Protein AF-0000000082537272 (afdb_homodimer)

Secondary structure (DSSP, 8-state):
--TT--PPEEEEHHHHHHH--SSEEEEEE-SS-EEEEEEE-TT-B---B--SS-EEEEEEEESEEEEEETTEEEEEETTEEEEE-TT--EEEEE--SSSPEEEEEEEES--S-TTEEESSPPPTT---EEEETT-SS-EE--------/--S---PPEEEEHHHHHHH--SSEEEEEE-SS-EEEEEEE-TT-B---B--SS-EEEEEEEESEEEEEETTEEEEEETTEEEEE-TT--EEEEE--SSSPEEEEEEEES--S-TTEEESSPPPTT---EEEETT-SS-EE--------

Solvent-accessible surface area (backbone atoms only — not comparable to full-atom values): 15628 Å² total; per-residue (Å²): 129,78,82,77,62,76,73,59,48,72,45,50,49,54,59,54,24,67,68,44,71,30,29,34,32,43,74,49,73,54,94,34,32,24,40,31,33,27,26,36,49,36,61,34,57,76,51,85,42,66,40,78,75,29,31,37,36,37,37,31,69,35,50,42,32,37,36,34,47,75,83,42,78,43,81,44,37,58,43,21,31,37,37,42,51,50,62,45,41,31,29,48,33,30,66,36,71,76,48,56,24,22,23,38,35,38,26,16,38,54,85,70,64,78,33,33,31,28,58,60,74,80,45,90,92,56,74,50,65,30,37,43,68,88,58,92,59,73,44,74,50,77,76,77,75,77,78,122,128,84,81,85,66,78,74,59,48,73,46,50,50,54,60,54,25,67,68,45,72,30,29,35,31,42,75,50,73,56,94,33,33,25,40,32,33,28,25,35,50,35,62,32,59,76,52,84,43,67,41,79,75,30,31,37,36,37,37,30,66,36,50,42,30,38,35,34,46,74,84,43,78,42,81,42,36,58,43,20,30,36,36,41,50,50,62,46,40,32,31,48,32,30,66,35,71,76,49,54,23,21,24,38,35,39,27,16,39,55,83,70,66,78,34,32,32,28,58,60,74,82,46,91,93,56,74,48,65,30,36,40,67,88,57,92,58,73,42,73,50,77,75,76,74,75,78,120

pLDDT: mean 85.77, std 23.06, range [26.06, 98.94]

Sequence (296 aa):
MSGHDLKFFTGNIESLTNSNTAYRKVLFTTCNQQLVLMSLSGGEEIGTETHSHTTQFIRIEKGTCTAVLNGESVQLKDNDAIVIPPGTEHNIINASSTQPLKLYTIYSPPEHANDLVQQTKPVKGKIEAVQLGGSMKPTFKLTYTRSGMSGHDLKFFTGNIESLTNSNTAYRKVLFTTCNQQLVLMSLSGGEEIGTETHSHTTQFIRIEKGTCTAVLNGESVQLKDNDAIVIPPGTEHNIINASSTQPLKLYTIYSPPEHANDLVQQTKPVKGKIEAVQLGGSMKPTFKLTYTRSG

Foldseek 3Di:
DPPPPQDDDDDDVLVVQVPDQFQKWWDDADQFKTKIKHKAFAFDKLDKDAAQQKKKKKAWQAAKWWKQWQNDTDIDGHGDMDIDDHGITIMITGPGNGGMTTMMMMITHDDDDARWTHRDRDDQPDQTQTQRPPDPDGDGDDPPPPPD/DDPDPQDDDDDDVLVVQVPDQFQKWWDDADQFKTKIKHKAFAFGKLDKDAAQQKKKKKAWQAAKWWKAWQNDTDIDGHGDMDIDDHGITMMITGPGNGGMTTMMMMITHDDDDARWTHRDRDDQPDQTQTQRPPDPDRDGDDPPPPPD

Radius of gyration: 19.78 Å; Cα contacts (8 Å, |Δi|>4): 785; chains: 2; bounding box: 54×59×50 Å

Organism: NCBI:txid2420051

Structure (mmCIF, N/CA/C/O backbone):
data_AF-0000000082537272-model_v1
#
loop_
_entity.id
_entity.type
_entity.pdbx_description
1 polymer Cupin
#
loop_
_atom_site.group_PDB
_atom_site.id
_atom_site.type_symbol
_atom_site.label_atom_id
_atom_site.label_alt_id
_atom_site.label_comp_id
_atom_site.label_asym_id
_atom_site.label_entity_id
_atom_site.label_seq_id
_atom_site.pdbx_PDB_ins_code
_atom_site.Cartn_x
_atom_site.Cartn_y
_atom_site.Cartn_z
_atom_site.occupancy
_atom_site.B_iso_or_equiv
_atom_site.auth_seq_id
_atom_site.auth_comp_id
_atom_site.auth_asym_id
_atom_site.auth_atom_id
_atom_site.pdbx_PDB_model_num
ATOM 1 N N . MET A 1 1 ? 25.422 -3.576 -19.953 1 26.97 1 MET A N 1
ATOM 2 C CA . MET A 1 1 ? 24.578 -3.539 -18.766 1 26.97 1 MET A CA 1
ATOM 3 C C . MET A 1 1 ? 23.125 -3.256 -19.125 1 26.97 1 MET A C 1
ATOM 5 O O . MET A 1 1 ? 22.812 -2.209 -19.703 1 26.97 1 MET A O 1
ATOM 9 N N . SER A 1 2 ? 22.266 -4.137 -19.688 1 32.72 2 SER A N 1
ATOM 10 C CA . SER A 1 2 ? 21.016 -3.891 -20.375 1 32.72 2 SER A CA 1
ATOM 11 C C . SER A 1 2 ? 20.125 -2.941 -19.578 1 32.72 2 SER A C 1
ATOM 13 O O . SER A 1 2 ? 20.156 -2.93 -18.344 1 32.72 2 SER A O 1
ATOM 15 N N . GLY A 1 3 ? 19.781 -1.811 -19.984 1 34.47 3 GLY A N 1
ATOM 16 C CA . GLY A 1 3 ? 19.094 -0.604 -19.547 1 34.47 3 GLY A CA 1
ATOM 17 C C . GLY A 1 3 ? 17.984 -0.877 -18.547 1 34.47 3 GLY A C 1
ATOM 18 O O . GLY A 1 3 ? 17.547 0.03 -17.844 1 34.47 3 GLY A O 1
ATOM 19 N N . HIS A 1 4 ? 17.094 -1.824 -18.906 1 39.19 4 HIS A N 1
ATOM 20 C CA . HIS A 1 4 ? 15.805 -2.057 -18.266 1 39.19 4 HIS A CA 1
ATOM 21 C C . HIS A 1 4 ? 15.984 -2.504 -16.812 1 39.19 4 HIS A C 1
ATOM 23 O O . HIS A 1 4 ? 15.109 -3.17 -16.266 1 39.19 4 HIS A O 1
ATOM 29 N N . ASP A 1 5 ? 16.984 -2.396 -16.281 1 43.62 5 ASP A N 1
ATOM 30 C CA . ASP A 1 5 ? 17.25 -3.012 -14.977 1 43.62 5 ASP A CA 1
ATOM 31 C C . ASP A 1 5 ? 16.328 -2.451 -13.906 1 43.62 5 ASP A C 1
ATOM 33 O O . ASP A 1 5 ? 16.781 -1.889 -12.906 1 43.62 5 ASP A O 1
ATOM 37 N N . LEU A 1 6 ? 15.344 -1.686 -14.359 1 54.03 6 LEU A N 1
ATOM 38 C CA . LEU A 1 6 ? 14.633 -1.136 -13.211 1 54.03 6 LEU A CA 1
ATOM 39 C C . LEU A 1 6 ? 14.32 -2.227 -12.188 1 54.03 6 LEU A C 1
ATOM 41 O O . LEU A 1 6 ? 13.672 -3.223 -12.516 1 54.03 6 LEU A O 1
ATOM 45 N N . LYS A 1 7 ? 15.125 -2.33 -11.055 1 82.81 7 LYS A N 1
ATOM 46 C CA . LYS A 1 7 ? 15.125 -3.201 -9.883 1 82.81 7 LYS A CA 1
ATOM 47 C C . LYS A 1 7 ? 13.867 -2.998 -9.047 1 82.81 7 LYS A C 1
ATOM 49 O O . LYS A 1 7 ? 13.25 -1.929 -9.078 1 82.81 7 LYS A O 1
ATOM 54 N N . PHE A 1 8 ? 13.094 -4.008 -8.883 1 94.81 8 PHE A N 1
ATOM 55 C CA . PHE A 1 8 ? 12 -4.086 -7.93 1 94.81 8 PHE A CA 1
ATOM 56 C C . PHE A 1 8 ? 12.461 -3.68 -6.539 1 94.81 8 PHE A C 1
ATOM 58 O O . PHE A 1 8 ? 13.664 -3.584 -6.281 1 94.81 8 PHE A O 1
ATOM 65 N N . PHE A 1 9 ? 11.617 -3.152 -5.812 1 96.44 9 PHE A N 1
ATOM 66 C CA . PHE A 1 9 ? 11.883 -2.943 -4.395 1 96.44 9 PHE A CA 1
ATOM 67 C C . PHE A 1 9 ? 11.453 -4.156 -3.58 1 96.44 9 PHE A C 1
ATOM 69 O O . PHE A 1 9 ? 10.406 -4.75 -3.846 1 96.44 9 PHE A O 1
ATOM 76 N N . THR A 1 10 ? 12.219 -4.535 -2.598 1 97.62 10 THR A N 1
ATOM 77 C CA . THR A 1 10 ? 11.844 -5.516 -1.584 1 97.62 10 THR A CA 1
ATOM 78 C C . THR A 1 10 ? 12.43 -5.137 -0.226 1 97.62 10 THR A C 1
ATOM 80 O O . THR A 1 10 ? 13.547 -4.613 -0.147 1 97.62 10 THR A O 1
ATOM 83 N N . GLY A 1 11 ? 11.641 -5.336 0.832 1 97.88 11 GLY A N 1
ATOM 84 C CA . GLY A 1 11 ? 12.141 -5.09 2.178 1 97.88 11 GLY A CA 1
ATOM 85 C C . GLY A 1 11 ? 11.062 -5.219 3.24 1 97.88 11 GLY A C 1
ATOM 86 O O . GLY A 1 11 ? 9.883 -5.352 2.922 1 97.88 11 GLY A O 1
ATOM 87 N N . ASN A 1 12 ? 11.523 -5.266 4.5 1 98.81 12 ASN A N 1
ATOM 88 C CA . ASN A 1 12 ? 10.586 -5.219 5.617 1 98.81 12 ASN A CA 1
ATOM 89 C C . ASN A 1 12 ? 10 -3.822 5.805 1 98.81 12 ASN A C 1
ATOM 91 O O . ASN A 1 12 ? 10.617 -2.967 6.441 1 98.81 12 ASN A O 1
ATOM 95 N N . ILE A 1 13 ? 8.852 -3.588 5.242 1 98.88 13 ILE A N 1
ATOM 96 C CA . ILE A 1 13 ? 8.273 -2.25 5.16 1 98.88 13 ILE A CA 1
ATOM 97 C C . ILE A 1 13 ? 7.887 -1.769 6.559 1 98.88 13 ILE A C 1
ATOM 99 O O . ILE A 1 13 ? 7.953 -0.573 6.848 1 98.88 13 ILE A O 1
ATOM 103 N N . GLU A 1 14 ? 7.488 -2.689 7.438 1 98.88 14 GLU A N 1
ATOM 104 C CA . GLU A 1 14 ? 7.219 -2.281 8.812 1 98.88 14 GLU A CA 1
ATOM 105 C C . GLU A 1 14 ? 8.477 -1.743 9.484 1 98.88 14 GLU A C 1
ATOM 107 O O . GLU A 1 14 ? 8.453 -0.667 10.086 1 98.88 14 GLU A O 1
ATOM 112 N N . SER A 1 15 ? 9.555 -2.48 9.391 1 98.88 15 SER A N 1
ATOM 113 C CA . SER A 1 15 ? 10.812 -2.059 10.008 1 98.88 15 SER A CA 1
ATOM 114 C C . SER A 1 15 ? 11.32 -0.758 9.391 1 98.88 15 SER A C 1
ATOM 116 O O . SER A 1 15 ? 11.758 0.143 10.109 1 98.88 15 SER A O 1
ATOM 118 N N . LEU A 1 16 ? 11.25 -0.701 8.055 1 98.88 16 LEU A N 1
ATOM 119 C CA . LEU A 1 16 ? 11.688 0.511 7.371 1 98.88 16 LEU A CA 1
ATOM 120 C C . LEU A 1 16 ? 10.883 1.719 7.832 1 98.88 16 LEU A C 1
ATOM 122 O O . LEU A 1 16 ? 11.445 2.783 8.102 1 98.88 16 LEU A O 1
ATOM 126 N N . THR A 1 17 ? 9.57 1.578 7.953 1 98.94 17 THR A N 1
ATOM 127 C CA . THR A 1 17 ? 8.695 2.666 8.367 1 98.94 17 THR A CA 1
ATOM 128 C C . THR A 1 17 ? 8.969 3.061 9.812 1 98.94 17 THR A C 1
ATOM 130 O O . THR A 1 17 ? 9.102 4.246 10.125 1 98.94 17 THR A O 1
ATOM 133 N N . ASN A 1 18 ? 9.117 2.027 10.68 1 98.88 18 ASN A N 1
ATOM 134 C CA . ASN A 1 18 ? 9.273 2.279 12.102 1 98.88 18 ASN A CA 1
ATOM 135 C C . ASN A 1 18 ? 10.625 2.912 12.414 1 98.88 18 ASN A C 1
ATOM 137 O O . ASN A 1 18 ? 10.75 3.691 13.367 1 98.88 18 ASN A O 1
ATOM 141 N N . SER A 1 19 ? 11.617 2.682 11.609 1 98.75 19 SER A N 1
ATOM 142 C CA . SER A 1 19 ? 12.953 3.199 11.875 1 98.75 19 SER A CA 1
ATOM 143 C C . SER A 1 19 ? 13.156 4.562 11.219 1 98.75 19 SER A C 1
ATOM 145 O O . SER A 1 19 ? 14.125 5.27 11.531 1 98.75 19 SER A O 1
ATOM 147 N N . ASN A 1 20 ? 12.305 4.906 10.281 1 98.81 20 ASN A N 1
ATOM 148 C CA . ASN A 1 20 ? 12.422 6.188 9.594 1 98.81 20 ASN A CA 1
ATOM 149 C C . ASN A 1 20 ? 12.195 7.359 10.547 1 98.81 20 ASN A C 1
ATOM 151 O O . ASN A 1 20 ? 11.211 7.375 11.297 1 98.81 20 ASN A O 1
ATOM 155 N N . THR A 1 21 ? 13.07 8.367 10.555 1 98.38 21 THR A N 1
ATOM 156 C CA . THR A 1 21 ? 12.898 9.547 11.398 1 98.38 21 THR A CA 1
ATOM 157 C C . THR A 1 21 ? 12.594 10.773 10.547 1 98.38 21 THR A C 1
ATOM 159 O O . THR A 1 21 ? 12.234 11.828 11.086 1 98.38 21 THR A O 1
ATOM 162 N N . ALA A 1 22 ? 12.742 10.625 9.172 1 98.5 22 ALA A N 1
ATOM 163 C CA . ALA A 1 22 ? 12.477 11.758 8.289 1 98.5 22 ALA A CA 1
ATOM 164 C C . ALA A 1 22 ? 10.977 12.023 8.172 1 98.5 22 ALA A C 1
ATOM 166 O O . ALA A 1 22 ? 10.172 11.094 8.156 1 98.5 22 ALA A O 1
ATOM 167 N N . TYR A 1 23 ? 10.672 13.297 8.07 1 98.5 23 TYR A N 1
ATOM 168 C CA . TYR A 1 23 ? 9.281 13.68 7.82 1 98.5 23 TYR A CA 1
ATOM 169 C C . TYR A 1 23 ? 8.742 13 6.566 1 98.5 23 TYR A C 1
ATOM 171 O O . TYR A 1 23 ? 7.621 12.492 6.566 1 98.5 23 TYR A O 1
ATOM 179 N N . ARG A 1 24 ? 9.555 12.977 5.559 1 98.69 24 ARG A N 1
ATOM 180 C CA . ARG A 1 24 ? 9.219 12.359 4.277 1 98.69 24 ARG A CA 1
ATOM 181 C C . ARG A 1 24 ? 10.461 11.773 3.611 1 98.69 24 ARG A C 1
ATOM 183 O O . ARG A 1 24 ? 11.484 12.445 3.482 1 98.69 24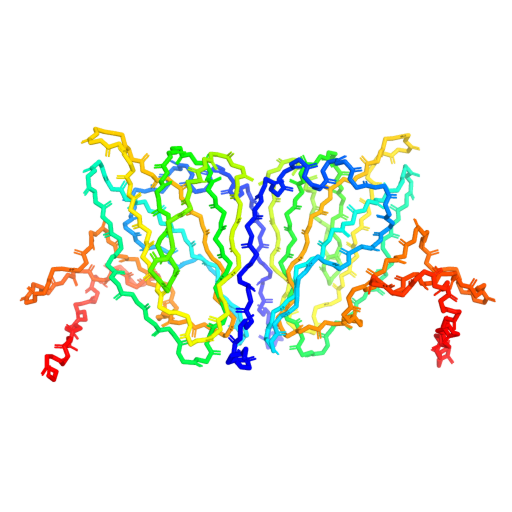 ARG A O 1
ATOM 190 N N . LYS A 1 25 ? 10.383 10.492 3.283 1 98.56 25 LYS A N 1
ATOM 191 C CA . LYS A 1 25 ? 11.453 9.797 2.576 1 98.56 25 LYS A CA 1
ATOM 192 C C . LYS A 1 25 ? 10.898 8.953 1.431 1 98.56 25 LYS A C 1
ATOM 194 O O . LYS A 1 25 ? 10.203 7.965 1.663 1 98.56 25 LYS A O 1
ATOM 199 N N . VAL A 1 26 ? 11.18 9.352 0.198 1 98.5 26 VAL A N 1
ATOM 200 C CA . VAL A 1 26 ? 10.781 8.547 -0.953 1 98.5 26 VAL A CA 1
ATOM 201 C C . VAL A 1 26 ? 11.648 7.293 -1.029 1 98.5 26 VAL A C 1
ATOM 203 O O . VAL A 1 26 ? 12.875 7.379 -1.094 1 98.5 26 VAL A O 1
ATOM 206 N N . LEU A 1 27 ? 10.984 6.148 -1.045 1 98 27 LEU A N 1
ATOM 207 C CA . LEU A 1 27 ? 11.703 4.879 -1.011 1 98 27 LEU A CA 1
ATOM 208 C C . LEU A 1 27 ? 11.852 4.301 -2.416 1 98 27 LEU A C 1
ATOM 210 O O . LEU A 1 27 ? 12.906 3.744 -2.75 1 98 27 LEU A O 1
ATOM 214 N N . PHE A 1 28 ? 10.867 4.355 -3.246 1 97.62 28 PHE A N 1
ATOM 215 C CA . PHE A 1 28 ? 10.875 3.742 -4.57 1 97.62 28 PHE A CA 1
ATOM 216 C C . PHE A 1 28 ? 9.812 4.375 -5.461 1 97.62 28 PHE A C 1
ATOM 218 O O . PHE A 1 28 ? 8.695 4.641 -5.016 1 97.62 28 PHE A O 1
ATOM 225 N N . THR A 1 29 ? 10.195 4.688 -6.66 1 98 29 THR A N 1
ATOM 226 C CA . THR A 1 29 ? 9.305 5.348 -7.609 1 98 29 THR A CA 1
ATOM 227 C C . THR A 1 29 ? 9.297 4.617 -8.945 1 98 29 THR A C 1
ATOM 229 O O . THR A 1 29 ? 10.359 4.262 -9.469 1 98 29 THR A O 1
ATOM 232 N N . THR A 1 30 ? 8.109 4.289 -9.375 1 97.38 30 THR A N 1
ATOM 233 C CA . THR A 1 30 ? 7.898 3.908 -10.766 1 97.38 30 THR A CA 1
ATOM 234 C C . THR A 1 30 ? 7.109 4.984 -11.508 1 97.38 30 THR A C 1
ATOM 236 O O . THR A 1 30 ? 6.855 6.059 -10.969 1 97.38 30 THR A O 1
ATOM 239 N N . CYS A 1 31 ? 6.746 4.723 -12.781 1 95.5 31 CYS A N 1
ATOM 240 C CA . CYS A 1 31 ? 6.035 5.707 -13.586 1 95.5 31 CYS A CA 1
ATOM 241 C C . CYS A 1 31 ? 4.641 5.961 -13.023 1 95.5 31 CYS A C 1
ATOM 243 O O . CYS A 1 31 ? 4.07 7.039 -13.227 1 95.5 31 CYS A O 1
ATOM 245 N N . ASN A 1 32 ? 4.094 5.039 -12.234 1 97.31 32 ASN A N 1
ATOM 246 C CA . ASN A 1 32 ? 2.697 5.215 -11.852 1 97.31 32 ASN A CA 1
ATOM 247 C C . ASN A 1 32 ? 2.498 5.043 -10.352 1 97.31 32 ASN A C 1
ATOM 249 O O . ASN A 1 32 ? 1.372 5.121 -9.859 1 97.31 32 ASN A O 1
ATOM 253 N N . GLN A 1 33 ? 3.578 4.84 -9.648 1 98.56 33 GLN A N 1
ATOM 254 C CA . GLN A 1 33 ? 3.447 4.559 -8.227 1 98.56 33 GLN A CA 1
ATOM 255 C C . GLN A 1 33 ? 4.672 5.047 -7.453 1 98.56 33 GLN A C 1
ATOM 257 O O . GLN A 1 33 ? 5.797 4.957 -7.945 1 98.56 33 GLN A O 1
ATOM 262 N N . GLN A 1 34 ? 4.449 5.508 -6.238 1 98.62 34 GLN A N 1
ATOM 263 C CA . GLN A 1 34 ? 5.539 5.98 -5.395 1 98.62 34 GLN A CA 1
ATOM 264 C C . GLN A 1 34 ? 5.316 5.586 -3.938 1 98.62 34 GLN A C 1
ATOM 266 O O . GLN A 1 34 ? 4.281 5.902 -3.354 1 98.62 34 GLN A O 1
ATOM 271 N N . LEU A 1 35 ? 6.273 4.84 -3.445 1 98.88 35 LEU A N 1
ATOM 272 C CA . LEU A 1 35 ? 6.297 4.402 -2.055 1 98.88 35 LEU A CA 1
ATOM 273 C C . LEU A 1 35 ? 7.09 5.379 -1.191 1 98.88 35 LEU A C 1
ATOM 275 O O . LEU A 1 35 ? 8.273 5.617 -1.445 1 98.88 35 LEU A O 1
ATOM 279 N N . VAL A 1 36 ? 6.43 5.93 -0.154 1 98.88 36 VAL A N 1
ATOM 280 C CA . VAL A 1 36 ? 7.012 6.984 0.667 1 98.88 36 VAL A CA 1
ATOM 281 C C . VAL A 1 36 ? 6.844 6.645 2.145 1 98.88 36 VAL A C 1
ATOM 283 O O . VAL A 1 36 ? 5.77 6.215 2.572 1 98.88 36 VAL A O 1
ATOM 286 N N . LEU A 1 37 ? 7.895 6.777 2.904 1 98.94 37 LEU A N 1
ATOM 287 C CA . LEU A 1 37 ? 7.84 6.691 4.359 1 98.94 37 LEU A CA 1
ATOM 288 C C . LEU A 1 37 ? 7.633 8.07 4.977 1 98.94 37 LEU A C 1
ATOM 290 O O . LEU A 1 37 ? 8.172 9.062 4.484 1 98.94 37 LEU A O 1
ATOM 294 N N . MET A 1 38 ? 6.879 8.148 6.105 1 98.94 38 MET A N 1
ATOM 295 C CA . MET A 1 38 ? 6.723 9.398 6.852 1 98.94 38 MET A CA 1
ATOM 296 C C . MET A 1 38 ? 6.809 9.148 8.352 1 98.94 38 MET A C 1
ATOM 298 O O . MET A 1 38 ? 6.426 8.078 8.836 1 98.94 38 MET A O 1
ATOM 302 N N . SER A 1 39 ? 7.32 10.094 9 1 98.94 39 SER A N 1
ATOM 303 C CA . SER A 1 39 ? 7.285 10.195 10.453 1 98.94 39 SER A CA 1
ATOM 304 C C . SER A 1 39 ? 6.816 11.57 10.898 1 98.94 39 SER A C 1
ATOM 306 O O . SER A 1 39 ? 7.41 12.586 10.523 1 98.94 39 SER A O 1
ATOM 308 N N . LEU A 1 40 ? 5.723 11.648 11.633 1 98.81 40 LEU A N 1
ATOM 309 C CA . LEU A 1 40 ? 5.234 12.898 12.211 1 98.81 40 LEU A CA 1
ATOM 310 C C . LEU A 1 40 ? 5.531 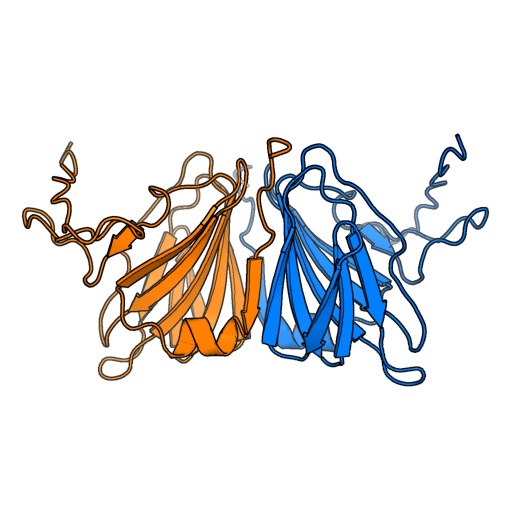12.953 13.711 1 98.81 40 LEU A C 1
ATOM 312 O O . LEU A 1 40 ? 5.09 12.078 14.469 1 98.81 40 LEU A O 1
ATOM 316 N N . SER A 1 41 ? 6.223 13.93 14.133 1 98.25 41 SER A N 1
ATOM 317 C CA . SER A 1 41 ? 6.539 14.078 15.547 1 98.25 41 SER A CA 1
ATOM 318 C C . SER A 1 41 ? 5.277 14.32 16.375 1 98.25 41 SER A C 1
ATOM 320 O O . SER A 1 41 ? 4.211 14.594 15.82 1 98.25 41 SER A O 1
ATOM 322 N N . GLY A 1 42 ? 5.445 14.172 17.688 1 98.19 42 GLY A N 1
ATOM 323 C CA . GLY A 1 42 ? 4.32 14.484 18.562 1 98.19 42 GLY A CA 1
ATOM 324 C C . GLY A 1 42 ? 3.725 15.852 18.297 1 98.19 42 GLY A C 1
ATOM 325 O O . GLY A 1 42 ? 4.449 16.844 18.234 1 98.19 42 GLY A O 1
ATOM 326 N N . GLY A 1 43 ? 2.363 15.875 18.062 1 96 43 GLY A N 1
ATOM 327 C CA . GLY A 1 43 ? 1.655 17.141 17.875 1 96 43 GLY A CA 1
ATOM 328 C C . GLY A 1 43 ? 1.676 17.609 16.422 1 96 43 GLY A C 1
ATOM 329 O O . GLY A 1 43 ? 1.007 18.578 16.078 1 96 43 GLY A O 1
ATOM 330 N N . GLU A 1 44 ? 2.375 16.938 15.547 1 98.06 44 GLU A N 1
ATOM 331 C CA . GLU A 1 44 ? 2.527 17.375 14.164 1 98.06 44 GLU A CA 1
ATOM 332 C C . GLU A 1 44 ? 1.387 16.859 13.297 1 98.06 44 GLU A C 1
ATOM 334 O O . GLU A 1 44 ? 0.748 15.859 13.633 1 98.06 44 GLU A O 1
ATOM 339 N N . GLU A 1 45 ? 1.083 17.547 12.281 1 98.5 45 GLU A N 1
ATOM 340 C CA . GLU A 1 45 ? 0.177 17.141 11.211 1 98.5 45 GLU A CA 1
ATOM 341 C C . GLU A 1 45 ? 0.786 17.422 9.836 1 98.5 45 GLU A C 1
ATOM 343 O O . GLU A 1 45 ? 1.742 18.188 9.719 1 98.5 45 GLU A O 1
ATOM 348 N N . ILE A 1 46 ? 0.257 16.75 8.828 1 97.88 46 ILE A N 1
ATOM 349 C CA . ILE A 1 46 ? 0.761 16.969 7.477 1 97.88 46 ILE A CA 1
ATOM 350 C C . ILE A 1 46 ? 0.299 18.328 6.965 1 97.88 46 ILE A C 1
ATOM 352 O O . ILE A 1 46 ? 1.062 19.047 6.312 1 97.88 46 ILE A O 1
ATOM 356 N N . GLY A 1 47 ? -0.864 18.781 7.336 1 97.31 47 GLY A N 1
ATOM 357 C CA . GLY A 1 47 ? -1.539 19.938 6.766 1 97.31 47 GLY A CA 1
ATOM 358 C C . GLY A 1 47 ? -2.551 19.562 5.699 1 97.31 47 GLY A C 1
ATOM 359 O O . GLY A 1 47 ? -2.461 18.5 5.094 1 97.31 47 GLY A O 1
ATOM 360 N N . THR A 1 48 ? -3.545 20.484 5.539 1 96.62 48 THR A N 1
ATOM 361 C CA . THR A 1 48 ? -4.602 20.188 4.578 1 96.62 48 THR A CA 1
ATOM 362 C C . THR A 1 48 ? -4.039 20.141 3.16 1 96.62 48 THR A C 1
ATOM 364 O O . THR A 1 48 ? -3.367 21.062 2.715 1 96.62 48 THR A O 1
ATOM 367 N N . GLU A 1 49 ? -4.301 18.969 2.49 1 95.69 49 GLU A N 1
ATOM 368 C CA . GLU A 1 49 ? -3.85 18.719 1.124 1 95.69 49 GLU A CA 1
ATOM 369 C C . GLU A 1 49 ? -5.012 18.312 0.221 1 95.69 49 GLU A C 1
ATOM 371 O O . GLU A 1 49 ? -6.051 17.859 0.703 1 95.69 49 GLU A O 1
ATOM 376 N N . THR A 1 50 ? -4.871 18.594 -1.027 1 96.44 50 THR A N 1
ATOM 377 C CA . THR A 1 50 ? -5.707 18.047 -2.084 1 96.44 50 THR A CA 1
ATOM 378 C C . THR A 1 50 ? -4.867 17.672 -3.305 1 96.44 50 THR A C 1
ATOM 380 O O . THR A 1 50 ? -4.125 18.516 -3.828 1 96.44 50 THR A O 1
ATOM 383 N N . HIS A 1 51 ? -4.922 16.422 -3.697 1 95.88 51 HIS A N 1
ATOM 384 C CA . HIS A 1 51 ? -4.293 15.984 -4.938 1 95.88 51 HIS A CA 1
ATOM 385 C C . HIS A 1 51 ? -5.312 15.875 -6.062 1 95.88 51 HIS A C 1
ATOM 387 O O . HIS A 1 51 ? -6.258 15.086 -5.977 1 95.88 51 HIS A O 1
ATOM 393 N N . SER A 1 52 ? -5.129 16.562 -7.145 1 95.31 52 SER A N 1
ATOM 394 C CA . SER A 1 52 ? -6.125 16.625 -8.211 1 95.31 52 SER A CA 1
ATOM 395 C C . SER A 1 52 ? -6.172 15.32 -8.992 1 95.31 52 SER A C 1
ATOM 397 O O . SER A 1 52 ? -7.23 14.906 -9.469 1 95.31 52 SER A O 1
ATOM 399 N N . HIS A 1 53 ? -5.074 14.625 -9.086 1 95.81 53 HIS A N 1
ATOM 400 C CA . HIS A 1 53 ? -5.031 13.5 -10.016 1 95.81 53 HIS A CA 1
ATOM 401 C C . HIS A 1 53 ? -4.461 12.258 -9.344 1 95.81 53 HIS A C 1
ATOM 403 O O . HIS A 1 53 ? -4.336 11.211 -9.984 1 95.81 53 HIS A O 1
ATOM 409 N N . THR A 1 54 ? -4.102 12.367 -8.086 1 98 54 THR A N 1
ATOM 410 C CA . THR A 1 54 ? -3.377 11.289 -7.422 1 98 54 THR A CA 1
ATOM 411 C C . THR A 1 54 ? -4.25 10.625 -6.363 1 98 54 THR A C 1
ATOM 413 O O . THR A 1 54 ? -4.914 11.305 -5.578 1 98 54 THR A O 1
ATOM 416 N N . THR A 1 55 ? -4.387 9.281 -6.434 1 98.44 55 THR A N 1
ATOM 417 C CA . THR A 1 55 ? -4.895 8.5 -5.316 1 98.44 55 THR A CA 1
ATOM 418 C C . THR A 1 55 ? -3.793 8.234 -4.293 1 98.44 55 THR A C 1
ATOM 420 O O . THR A 1 55 ? -2.66 7.918 -4.664 1 98.44 55 THR A O 1
ATOM 423 N N . GLN A 1 56 ? -4.145 8.359 -3.039 1 98.75 56 GLN A N 1
ATOM 424 C CA . GLN A 1 56 ? -3.182 8.125 -1.971 1 98.75 56 GLN A CA 1
ATOM 425 C C . GLN A 1 56 ? -3.646 7 -1.049 1 98.75 56 GLN A C 1
ATOM 427 O O . GLN A 1 56 ? -4.762 7.039 -0.528 1 98.75 56 GLN A O 1
ATOM 432 N N . PHE A 1 57 ? -2.832 5.938 -0.905 1 98.88 57 PHE A N 1
ATOM 433 C CA . PHE A 1 57 ? -2.965 4.91 0.119 1 98.88 57 PHE A CA 1
ATOM 434 C C . PHE A 1 57 ? -2.057 5.207 1.306 1 98.88 57 PHE A C 1
ATOM 436 O O . PHE A 1 57 ? -0.888 5.555 1.128 1 98.88 57 PHE A O 1
ATOM 443 N N . ILE A 1 58 ? -2.609 5.117 2.535 1 98.94 58 ILE A N 1
ATOM 444 C CA . ILE A 1 58 ? -1.812 5.293 3.744 1 98.94 58 ILE A CA 1
ATOM 445 C C . ILE A 1 58 ? -2.045 4.117 4.691 1 98.94 58 ILE A C 1
ATOM 447 O O . ILE A 1 58 ? -3.189 3.729 4.938 1 98.94 58 ILE A O 1
ATOM 451 N N . ARG A 1 59 ? -1.022 3.543 5.176 1 98.94 59 ARG A N 1
ATOM 452 C CA . ARG A 1 59 ? -1.097 2.576 6.266 1 98.94 59 ARG A CA 1
ATOM 453 C C . ARG A 1 59 ? -0.365 3.09 7.5 1 98.94 59 ARG A C 1
ATOM 455 O O . ARG A 1 59 ? 0.773 3.555 7.406 1 98.94 59 ARG A O 1
ATOM 462 N N . ILE A 1 60 ? -1.038 2.967 8.648 1 98.94 60 ILE A N 1
ATOM 463 C CA . ILE A 1 60 ? -0.421 3.322 9.922 1 98.94 60 ILE A CA 1
ATOM 464 C C . ILE A 1 60 ? 0.363 2.131 10.469 1 98.94 60 ILE A C 1
ATOM 466 O O . ILE A 1 60 ? -0.175 1.026 10.586 1 98.94 60 ILE A O 1
ATOM 470 N N . GLU A 1 61 ? 1.633 2.354 10.727 1 98.94 61 GLU A N 1
ATOM 471 C CA . GLU A 1 61 ? 2.477 1.277 11.234 1 98.94 61 GLU A CA 1
ATOM 472 C C . GLU A 1 61 ? 2.684 1.408 12.742 1 98.94 61 GLU A C 1
ATOM 474 O O . GLU A 1 61 ? 2.975 0.421 13.422 1 98.94 61 GLU A O 1
ATOM 479 N N . LYS A 1 62 ? 2.646 2.625 13.25 1 98.88 62 LYS A N 1
ATOM 480 C CA . LYS A 1 62 ? 2.814 2.896 14.672 1 98.88 62 LYS A CA 1
ATOM 481 C C . LYS A 1 62 ? 2.145 4.211 15.07 1 98.88 62 LYS A C 1
ATOM 483 O O . LYS A 1 62 ? 2.27 5.211 14.359 1 98.88 62 LYS A O 1
ATOM 488 N N . GLY A 1 63 ? 1.449 4.227 16.234 1 98.81 63 GLY A N 1
ATOM 489 C CA . GLY A 1 63 ? 0.796 5.422 16.75 1 98.81 63 GLY A CA 1
ATOM 490 C C . GLY A 1 63 ? -0.673 5.504 16.375 1 98.81 63 GLY A C 1
ATOM 491 O O . GLY A 1 63 ? -1.257 4.523 15.914 1 98.81 63 GLY A O 1
ATOM 492 N N . THR A 1 64 ? -1.281 6.59 16.797 1 98.75 64 THR A N 1
ATOM 493 C CA . THR A 1 64 ? -2.668 6.922 16.5 1 98.75 64 THR A CA 1
ATOM 494 C C . THR A 1 64 ? -2.762 8.289 15.828 1 98.75 64 THR A C 1
ATOM 496 O O . THR A 1 64 ? -1.909 9.156 16.047 1 98.75 64 THR A O 1
ATOM 499 N N . CYS A 1 65 ? -3.781 8.398 14.961 1 98.88 65 CYS A N 1
ATOM 500 C CA . CYS A 1 65 ? -3.959 9.68 14.289 1 98.88 65 CYS A CA 1
ATOM 501 C C . CYS A 1 65 ? -5.426 9.922 13.953 1 98.88 65 CYS A C 1
ATOM 503 O O . CYS A 1 65 ? -6.262 9.031 14.133 1 98.88 65 CYS A O 1
ATOM 505 N N . THR A 1 66 ? -5.668 11.102 13.648 1 98.75 66 THR A N 1
ATOM 506 C CA . THR A 1 66 ? -6.938 11.5 13.047 1 98.75 66 THR A CA 1
ATOM 507 C C . THR A 1 66 ? -6.746 11.898 11.586 1 98.75 66 THR A C 1
ATOM 509 O O . THR A 1 66 ? -5.887 12.719 11.266 1 98.75 66 THR A O 1
ATOM 512 N N . ALA A 1 67 ? -7.465 11.258 10.711 1 98.5 67 ALA A N 1
ATOM 513 C CA . ALA A 1 67 ? -7.586 11.711 9.328 1 98.5 67 ALA A CA 1
ATOM 514 C C . ALA A 1 67 ? -8.828 12.57 9.141 1 98.5 67 ALA A C 1
ATOM 516 O O . ALA A 1 67 ? -9.93 12.188 9.555 1 98.5 67 ALA A O 1
ATOM 517 N N . VAL A 1 68 ? -8.672 13.711 8.602 1 98.06 68 VAL A N 1
ATOM 518 C CA . VAL A 1 68 ? -9.789 14.578 8.266 1 98.06 68 VAL A CA 1
ATOM 519 C C . VAL A 1 68 ? -10.016 14.57 6.75 1 98.06 68 VAL A C 1
ATOM 521 O O . VAL A 1 68 ? -9.148 15.023 5.988 1 98.06 68 VAL A O 1
ATOM 524 N N . LEU A 1 69 ? -11.109 14.008 6.355 1 97 69 LEU A N 1
ATOM 525 C CA . LEU A 1 69 ? -11.461 13.844 4.949 1 97 69 LEU A CA 1
ATOM 526 C C . LEU A 1 69 ? -12.727 14.625 4.609 1 97 69 LEU A C 1
ATOM 528 O O . LEU A 1 69 ? -13.82 14.258 5.047 1 97 69 LEU A O 1
ATOM 532 N N . ASN A 1 70 ? -12.594 15.625 3.822 1 95.88 70 ASN A N 1
ATOM 533 C CA . ASN A 1 70 ? -13.727 16.484 3.479 1 95.88 70 ASN A CA 1
ATOM 534 C C . ASN A 1 70 ? -14.531 16.859 4.715 1 95.88 70 ASN A C 1
ATOM 536 O O . ASN A 1 70 ? -15.766 16.766 4.711 1 95.88 70 ASN A O 1
ATOM 540 N N . GLY A 1 71 ? -13.797 17.125 5.746 1 95 71 GLY A N 1
ATOM 541 C CA . GLY A 1 71 ? -14.438 17.609 6.961 1 95 71 GLY A CA 1
ATOM 542 C C . GLY A 1 71 ? -14.828 16.5 7.91 1 95 71 GLY A C 1
ATOM 543 O O . GLY A 1 71 ? -15.203 16.75 9.055 1 95 71 GLY A O 1
ATOM 544 N N . GLU A 1 72 ? -14.789 15.25 7.469 1 94.81 72 GLU A N 1
ATOM 545 C CA . GLU A 1 72 ? -15.094 14.094 8.312 1 94.81 72 GLU A CA 1
ATOM 546 C C . GLU A 1 72 ? -13.836 13.57 9 1 94.81 72 GLU A C 1
ATOM 548 O O . GLU A 1 72 ? -12.812 13.344 8.352 1 94.81 72 GLU A O 1
ATOM 553 N N . SER A 1 73 ? -13.945 13.352 10.328 1 97.38 73 SER A N 1
ATOM 554 C CA . SER A 1 73 ? -12.797 12.859 11.094 1 97.38 73 SER A CA 1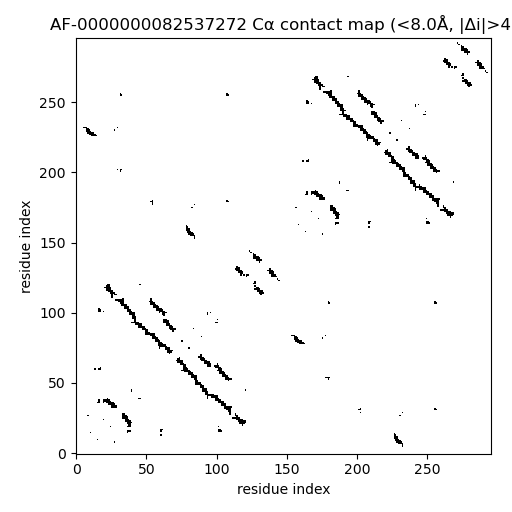
ATOM 555 C C . SER A 1 73 ? -12.883 11.344 11.289 1 97.38 73 SER A C 1
ATOM 557 O O . SER A 1 73 ? -13.922 10.82 11.68 1 97.38 73 SER A O 1
ATOM 559 N N . VAL A 1 74 ? -11.797 10.711 11.016 1 97.44 74 VAL A N 1
ATOM 560 C CA . VAL A 1 74 ? -11.672 9.273 11.219 1 97.44 74 VAL A CA 1
ATOM 561 C C . VAL A 1 74 ? -10.445 8.984 12.078 1 97.44 74 VAL A C 1
ATOM 563 O O . VAL A 1 74 ? -9.344 9.477 11.797 1 97.44 74 VAL A O 1
ATOM 566 N N . GLN A 1 75 ? -10.633 8.188 13.117 1 98.56 75 GLN A N 1
ATOM 567 C CA . GLN A 1 75 ? -9.5 7.773 13.938 1 98.56 75 GLN A CA 1
ATOM 568 C C . GLN A 1 75 ? -8.836 6.52 13.375 1 98.56 75 GLN A C 1
ATOM 570 O O . GLN A 1 75 ? -9.516 5.562 13.008 1 98.56 75 GLN A O 1
ATOM 575 N N . LEU A 1 76 ? -7.508 6.574 13.297 1 98.69 76 LEU A N 1
ATOM 576 C CA . LEU A 1 76 ? -6.723 5.445 12.805 1 98.69 76 LEU A CA 1
ATOM 577 C C . LEU A 1 76 ? -5.652 5.055 13.82 1 98.69 76 LEU A C 1
ATOM 579 O O . LEU A 1 76 ? -5.176 5.895 14.586 1 98.69 76 LEU A O 1
ATOM 583 N N . LYS A 1 77 ? -5.34 3.826 13.797 1 98.81 77 LYS A N 1
ATOM 584 C CA . LYS A 1 77 ? -4.297 3.271 14.656 1 98.81 77 LYS A CA 1
ATOM 585 C C . LYS A 1 77 ? -3.447 2.252 13.906 1 98.81 77 LYS A C 1
ATOM 587 O O . LYS A 1 77 ? -3.637 2.047 12.703 1 98.81 77 LYS A O 1
ATOM 592 N N . ASP A 1 78 ? -2.504 1.707 14.578 1 98.81 78 ASP A N 1
ATOM 593 C CA . ASP A 1 78 ? -1.633 0.688 14 1 98.81 78 ASP A CA 1
ATOM 594 C C . ASP A 1 78 ? -2.439 -0.341 13.211 1 98.81 78 ASP A C 1
ATOM 596 O O . ASP A 1 78 ? -3.473 -0.822 13.68 1 98.81 78 ASP A O 1
ATOM 600 N N . ASN A 1 79 ? -2.098 -0.58 11.969 1 98.88 79 ASN A N 1
ATOM 601 C CA . ASN A 1 79 ? -2.639 -1.599 11.07 1 98.88 79 ASN A CA 1
ATOM 602 C C . ASN A 1 79 ? -3.854 -1.085 10.305 1 98.88 79 ASN A C 1
ATOM 604 O O . ASN A 1 79 ? -4.379 -1.774 9.43 1 98.88 79 ASN A O 1
ATOM 608 N N . ASP A 1 80 ? -4.312 0.116 10.633 1 98.88 80 ASP A N 1
ATOM 609 C CA . ASP A 1 80 ? -5.355 0.724 9.812 1 98.88 80 ASP A CA 1
ATOM 610 C C . ASP A 1 80 ? -4.777 1.298 8.523 1 98.88 80 ASP A C 1
ATOM 612 O O . ASP A 1 80 ? -3.6 1.664 8.469 1 98.88 80 ASP A O 1
ATOM 616 N N . ALA A 1 81 ? -5.605 1.339 7.492 1 98.88 81 ALA A N 1
ATOM 617 C CA . ALA A 1 81 ? -5.262 1.978 6.223 1 98.88 81 ALA A CA 1
ATOM 618 C C . ALA A 1 81 ? -6.41 2.844 5.715 1 98.88 81 ALA A C 1
ATOM 620 O O . ALA A 1 81 ? -7.559 2.664 6.125 1 98.88 81 ALA A O 1
ATOM 621 N N . ILE A 1 82 ? -6.051 3.736 4.883 1 98.56 82 ILE A N 1
ATOM 622 C CA . ILE A 1 82 ? -7.008 4.605 4.211 1 98.56 82 ILE A CA 1
ATOM 623 C C . ILE A 1 82 ? -6.609 4.781 2.748 1 98.56 82 ILE A C 1
ATOM 625 O O . ILE A 1 82 ? -5.418 4.855 2.43 1 98.56 82 ILE A O 1
ATOM 629 N N . VAL A 1 83 ? -7.582 4.758 1.828 1 98.69 83 VAL A N 1
ATOM 630 C CA . VAL A 1 83 ? -7.391 5.164 0.44 1 98.69 83 VAL A CA 1
ATOM 631 C C . VAL A 1 83 ? -8.141 6.469 0.177 1 98.69 83 VAL A C 1
ATOM 633 O O . VAL A 1 83 ? -9.352 6.551 0.389 1 98.69 83 VAL A O 1
ATOM 636 N N . ILE A 1 84 ? -7.426 7.426 -0.279 1 98.19 84 ILE A N 1
ATOM 637 C CA . ILE A 1 84 ? -7.934 8.773 -0.498 1 98.19 84 ILE A CA 1
ATOM 638 C C . ILE A 1 84 ? -8.008 9.062 -1.996 1 98.19 84 ILE A C 1
ATOM 640 O O . ILE A 1 84 ? -6.977 9.242 -2.65 1 98.19 84 ILE A O 1
ATOM 644 N N . PRO A 1 85 ? -9.195 9.172 -2.562 1 97.75 85 PRO A N 1
ATOM 645 C CA . PRO A 1 85 ? -9.336 9.414 -3.998 1 97.75 85 PRO A CA 1
ATOM 646 C C . PRO A 1 85 ? -8.898 10.82 -4.402 1 97.75 85 PRO A C 1
ATOM 648 O O . PRO A 1 85 ? -8.867 11.727 -3.564 1 97.75 85 PRO A O 1
ATOM 651 N N . PRO A 1 86 ? -8.586 10.945 -5.73 1 97.62 86 PRO A N 1
ATOM 652 C CA . PRO A 1 86 ? -8.289 12.297 -6.227 1 97.62 86 PRO A CA 1
ATOM 653 C C . PRO A 1 86 ? -9.383 13.305 -5.887 1 97.62 86 PRO A C 1
ATOM 655 O O . PRO A 1 86 ? -10.562 12.969 -5.914 1 97.62 86 PRO A O 1
ATOM 658 N N . GLY A 1 87 ? -8.977 14.523 -5.527 1 96.75 87 GLY A N 1
ATOM 659 C CA . GLY A 1 87 ? -9.914 15.602 -5.277 1 96.75 87 GLY A CA 1
ATOM 660 C C . GLY A 1 87 ? -10.375 15.68 -3.834 1 96.75 87 GLY A C 1
ATOM 661 O O . GLY A 1 87 ? -11.023 16.641 -3.432 1 96.75 87 GLY A O 1
ATOM 662 N N . THR A 1 88 ? -10.008 14.703 -3.006 1 96.88 88 THR A N 1
ATOM 663 C CA . THR A 1 88 ? -10.414 14.68 -1.603 1 96.88 88 THR A CA 1
ATOM 664 C C . THR A 1 88 ? -9.531 15.602 -0.771 1 96.88 88 THR A C 1
ATOM 666 O O . THR A 1 88 ? -8.305 15.461 -0.769 1 96.88 88 THR A O 1
ATOM 669 N N . GLU A 1 89 ? -10.133 16.562 -0.192 1 97.5 89 GLU A N 1
ATOM 670 C CA . GLU A 1 89 ? -9.391 17.312 0.815 1 97.5 89 GLU A CA 1
ATOM 671 C C . GLU A 1 89 ? -9.094 16.453 2.039 1 97.5 89 GLU A C 1
ATOM 673 O O . GLU A 1 89 ? -9.977 15.773 2.555 1 97.5 89 GLU A O 1
ATOM 678 N N . HIS A 1 90 ? -7.805 16.438 2.488 1 98.25 90 HIS A N 1
ATOM 679 C CA . HIS A 1 90 ? -7.492 15.555 3.6 1 98.25 90 HIS A CA 1
ATOM 680 C C . HIS A 1 90 ? -6.32 16.078 4.418 1 98.25 90 HIS A C 1
ATOM 682 O O . HIS A 1 90 ? -5.543 16.906 3.936 1 98.25 90 HIS A O 1
ATOM 688 N N . ASN A 1 91 ? -6.289 15.727 5.664 1 98.62 91 ASN A N 1
ATOM 689 C CA . ASN A 1 91 ? -5.211 15.977 6.617 1 98.62 91 ASN A CA 1
ATOM 690 C C . ASN A 1 91 ? -4.996 14.773 7.539 1 98.62 91 ASN A C 1
ATOM 692 O O . ASN A 1 91 ? -5.953 14.094 7.91 1 98.62 91 ASN A O 1
ATOM 696 N N . ILE A 1 92 ? -3.752 14.484 7.816 1 98.81 92 ILE A N 1
ATOM 697 C CA . ILE A 1 92 ? -3.377 13.484 8.812 1 98.81 92 ILE A CA 1
ATOM 698 C C . ILE A 1 92 ? -2.762 14.172 10.031 1 98.81 92 ILE A C 1
ATOM 700 O O . ILE A 1 92 ? -1.772 14.891 9.906 1 98.81 92 ILE A O 1
ATOM 704 N N . ILE A 1 93 ? -3.336 13.914 11.188 1 98.81 93 ILE A N 1
ATOM 705 C CA . ILE A 1 93 ? -2.943 14.586 12.43 1 98.81 93 ILE A CA 1
ATOM 706 C C . ILE A 1 93 ? -2.479 13.547 13.445 1 98.81 93 ILE A C 1
ATOM 708 O O . ILE A 1 93 ? -3.236 12.648 13.82 1 98.81 93 ILE A O 1
ATOM 712 N N . ASN A 1 94 ? -1.19 13.656 13.898 1 98.88 94 ASN A N 1
ATOM 713 C CA . ASN A 1 94 ? -0.727 12.812 15 1 98.88 94 ASN A CA 1
ATOM 714 C C . ASN A 1 94 ? -1.511 13.078 16.281 1 98.88 94 ASN A C 1
ATOM 716 O O . ASN A 1 94 ? -1.525 14.203 16.781 1 98.88 94 ASN A O 1
ATOM 720 N N . ALA A 1 95 ? -2.082 12.078 16.812 1 98.69 95 ALA A N 1
ATOM 721 C CA . ALA A 1 95 ? -2.949 12.25 17.984 1 98.69 95 ALA A CA 1
ATOM 722 C C . ALA A 1 95 ? -2.131 12.359 19.266 1 98.69 95 ALA A C 1
ATOM 724 O O . ALA A 1 95 ? -2.643 12.805 20.297 1 98.69 95 ALA A O 1
ATOM 725 N N . SER A 1 96 ? -0.893 11.883 19.234 1 98.69 96 SER A N 1
ATOM 726 C CA . SER A 1 96 ? -0.017 11.969 20.391 1 98.69 96 SER A CA 1
ATOM 727 C C . SER A 1 96 ? 0.737 13.297 20.422 1 98.69 96 SER A C 1
ATOM 729 O O . SER A 1 96 ? 1.185 13.781 19.375 1 98.69 96 SER A O 1
ATOM 731 N N . SER A 1 97 ? 0.899 13.852 21.625 1 98.12 97 SER A N 1
ATOM 732 C CA . SER A 1 97 ? 1.709 15.055 21.781 1 98.12 97 SER A CA 1
ATOM 733 C C . SER A 1 97 ? 3.176 14.711 22.016 1 98.12 97 SER A C 1
ATOM 735 O O . SER A 1 97 ? 4.043 15.578 21.938 1 98.12 97 SER A O 1
ATOM 737 N N . THR A 1 98 ? 3.506 13.43 22.234 1 98.31 98 THR A N 1
ATOM 738 C CA . THR A 1 98 ? 4.859 13.109 22.672 1 98.31 98 THR A CA 1
ATOM 739 C C . THR A 1 98 ? 5.473 12.031 21.781 1 98.31 98 THR A C 1
ATOM 741 O O . THR A 1 98 ? 6.695 11.977 21.625 1 98.31 98 THR A O 1
ATOM 744 N N . GLN A 1 99 ? 4.676 11.125 21.203 1 98.62 99 GLN A N 1
ATOM 745 C CA . GLN A 1 99 ? 5.199 9.992 20.453 1 98.62 99 GLN A CA 1
ATOM 746 C C . GLN A 1 99 ? 5.055 10.227 18.953 1 98.62 99 GLN A C 1
ATOM 748 O O . GLN A 1 99 ? 4.074 10.828 18.5 1 98.62 99 GLN A O 1
ATOM 753 N N . PRO A 1 100 ? 5.922 9.75 18.188 1 98.88 100 PRO A N 1
ATOM 754 C CA . PRO A 1 100 ? 5.801 9.906 16.734 1 98.88 100 PRO A CA 1
ATOM 755 C C . PRO A 1 100 ? 4.719 9.008 16.141 1 98.88 100 PRO A C 1
ATOM 757 O O . PRO A 1 100 ? 4.387 7.965 16.719 1 98.88 100 PRO A O 1
ATOM 760 N N . LEU A 1 101 ? 4.109 9.523 15.086 1 98.94 101 LEU A N 1
ATOM 761 C CA . LEU A 1 101 ? 3.281 8.734 14.188 1 98.94 101 LEU A CA 1
ATOM 762 C C . LEU A 1 101 ? 4.102 8.203 13.016 1 98.94 101 LEU A C 1
ATOM 764 O O . LEU A 1 101 ? 4.781 8.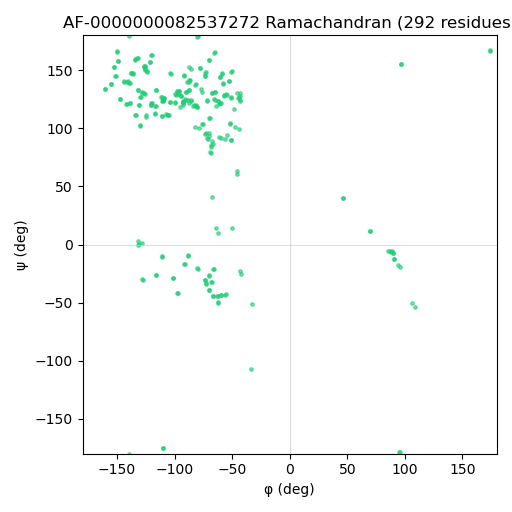969 12.328 1 98.94 101 LEU A O 1
ATOM 768 N N . LYS A 1 102 ? 4.125 6.824 12.82 1 98.94 102 LYS A N 1
ATOM 769 C CA . LYS A 1 102 ? 4.844 6.18 11.727 1 98.94 102 LYS A CA 1
ATOM 770 C C . LYS A 1 102 ? 3.877 5.617 10.688 1 98.94 102 LYS A C 1
ATOM 772 O O . LYS A 1 102 ? 2.953 4.875 11.023 1 98.94 102 LYS A O 1
ATOM 777 N N . LEU A 1 103 ? 4.098 6.02 9.461 1 98.94 103 LEU A N 1
ATOM 778 C CA . LEU A 1 103 ? 3.227 5.551 8.391 1 98.94 103 LEU A CA 1
ATOM 779 C C . LEU A 1 103 ? 3.99 5.461 7.074 1 98.94 103 LEU A C 1
ATOM 781 O O . LEU A 1 103 ? 5.074 6.031 6.938 1 98.94 103 LEU A O 1
ATOM 785 N N . TYR A 1 104 ? 3.496 4.652 6.137 1 98.94 104 TYR A N 1
ATOM 786 C CA . TYR A 1 104 ? 3.916 4.77 4.742 1 98.94 104 TYR A CA 1
ATOM 787 C C . TYR A 1 104 ? 2.725 5.047 3.836 1 98.94 104 TYR A C 1
ATOM 789 O O . TYR A 1 104 ? 1.576 4.805 4.215 1 98.94 104 TYR A O 1
ATOM 797 N N . THR A 1 105 ? 2.996 5.602 2.748 1 98.94 105 THR A N 1
ATOM 798 C CA . THR A 1 105 ? 1.957 5.973 1.793 1 98.94 105 THR A CA 1
ATOM 799 C C . THR A 1 105 ? 2.373 5.602 0.373 1 98.94 105 THR A C 1
ATOM 801 O O . THR A 1 105 ? 3.566 5.516 0.071 1 98.94 105 THR A O 1
ATOM 804 N N . ILE A 1 106 ? 1.414 5.258 -0.424 1 98.94 106 ILE A N 1
ATOM 805 C CA . ILE A 1 106 ? 1.587 4.992 -1.849 1 98.94 106 ILE A CA 1
ATOM 806 C C . ILE A 1 106 ? 0.79 6.008 -2.662 1 98.94 106 ILE A C 1
ATOM 808 O O . ILE A 1 106 ? -0.435 6.09 -2.539 1 98.94 106 ILE A O 1
ATOM 812 N N . TYR A 1 107 ? 1.513 6.762 -3.461 1 98.81 107 TYR A N 1
ATOM 813 C CA . TYR A 1 107 ? 0.896 7.711 -4.383 1 98.81 107 TYR A CA 1
ATOM 814 C C . TYR A 1 107 ? 0.761 7.105 -5.777 1 98.81 107 TYR A C 1
ATOM 816 O O . TYR A 1 107 ? 1.712 6.52 -6.301 1 98.81 107 TYR A O 1
ATOM 824 N N . SER A 1 108 ? -0.388 7.172 -6.344 1 98.75 108 SER A N 1
ATOM 825 C CA . SER A 1 108 ? -0.627 6.73 -7.715 1 98.75 108 SER A CA 1
ATOM 826 C C . SER A 1 108 ? -1.367 7.793 -8.516 1 98.75 108 SER A C 1
ATOM 828 O O . SER A 1 108 ? -2.584 7.945 -8.383 1 98.75 108 SER A O 1
ATOM 830 N N . PRO A 1 109 ? -0.667 8.586 -9.422 1 98.38 109 PRO A N 1
ATOM 831 C CA . PRO A 1 109 ? 0.75 8.539 -9.789 1 98.38 109 PRO A CA 1
ATOM 832 C C . PRO A 1 109 ? 1.647 9.234 -8.766 1 98.38 109 PRO A C 1
ATOM 834 O O . PRO A 1 109 ? 1.161 9.727 -7.742 1 98.38 109 PRO A O 1
ATOM 837 N N . PRO A 1 110 ? 3.016 9.234 -9.008 1 98.19 110 PRO A N 1
ATOM 838 C CA . PRO A 1 110 ? 3.98 9.828 -8.078 1 98.19 110 PRO A CA 1
ATOM 839 C C . PRO A 1 110 ? 3.729 11.312 -7.828 1 98.19 110 PRO A C 1
ATOM 841 O O . PRO A 1 110 ? 3.281 12.023 -8.734 1 98.19 110 PRO A O 1
ATOM 844 N N . GLU A 1 111 ? 4.047 11.719 -6.602 1 97.19 111 GLU A N 1
ATOM 845 C CA . GLU A 1 111 ? 3.748 13.094 -6.195 1 97.19 111 GLU A CA 1
ATOM 846 C C . GLU A 1 111 ? 5.027 13.867 -5.891 1 97.19 111 GLU A C 1
ATOM 848 O O . GLU A 1 111 ? 5.039 15.102 -5.941 1 97.19 111 GLU A O 1
ATOM 853 N N . HIS A 1 112 ? 6.125 13.25 -5.5 1 96.31 112 HIS A N 1
ATOM 854 C CA . HIS A 1 112 ? 7.348 13.898 -5.039 1 96.31 112 HIS A CA 1
ATOM 855 C C . HIS A 1 112 ? 8.531 13.531 -5.93 1 96.31 112 HIS A C 1
ATOM 857 O O . HIS A 1 112 ? 8.461 12.578 -6.703 1 96.31 112 HIS A O 1
ATOM 863 N N . ALA A 1 113 ? 9.625 14.336 -5.836 1 94.31 113 ALA A N 1
ATOM 864 C CA . ALA A 1 113 ? 10.852 14.008 -6.555 1 94.31 113 ALA A CA 1
ATOM 865 C C . ALA A 1 113 ? 11.406 12.656 -6.113 1 94.31 113 ALA A C 1
ATOM 867 O O . ALA A 1 113 ? 11.328 12.305 -4.934 1 94.31 113 ALA A O 1
ATOM 868 N N . ASN A 1 114 ? 11.961 11.961 -7.086 1 92.38 114 ASN A N 1
ATOM 869 C CA . ASN A 1 114 ? 12.594 10.688 -6.762 1 92.38 114 ASN A CA 1
ATOM 870 C C . ASN A 1 114 ? 13.695 10.859 -5.719 1 92.38 114 ASN A C 1
ATOM 872 O O . ASN A 1 114 ? 14.438 11.844 -5.754 1 92.38 114 ASN A O 1
ATOM 876 N N . ASP A 1 115 ? 13.828 10.039 -4.789 1 90.12 115 ASP A N 1
ATOM 877 C CA . ASP A 1 115 ? 14.883 9.938 -3.787 1 90.12 115 ASP A CA 1
ATOM 878 C C . ASP A 1 115 ? 14.812 11.094 -2.793 1 90.12 115 ASP A C 1
ATOM 880 O O . ASP A 1 115 ? 15.75 11.328 -2.037 1 90.12 115 ASP A O 1
ATOM 884 N N . LEU A 1 116 ? 13.742 11.859 -2.803 1 92.75 116 LEU A N 1
ATOM 885 C CA .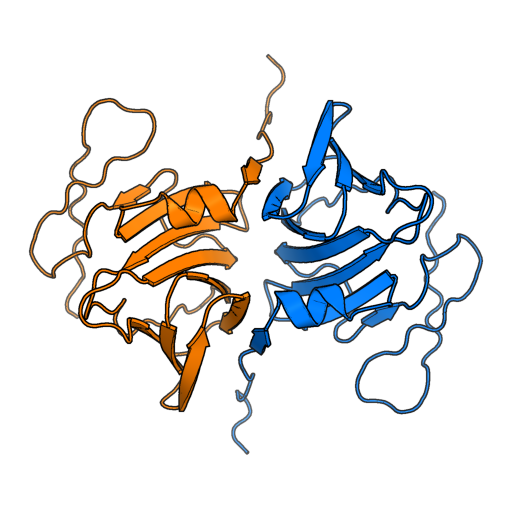 LEU A 1 116 ? 13.555 12.945 -1.851 1 92.75 116 LEU A CA 1
ATOM 886 C C . LEU A 1 116 ? 13.625 12.438 -0.416 1 92.75 116 LEU A C 1
ATOM 888 O O . LEU A 1 116 ? 13.031 11.406 -0.092 1 92.75 116 LEU A O 1
ATOM 892 N N . VAL A 1 117 ? 14.453 13.062 0.383 1 95.69 117 VAL A N 1
ATOM 893 C CA . VAL A 1 117 ? 14.445 12.898 1.833 1 95.69 117 VAL A CA 1
ATOM 894 C C . VAL A 1 117 ? 14.297 14.266 2.508 1 95.69 117 VAL A C 1
ATOM 896 O O . VAL A 1 117 ? 15.172 15.125 2.387 1 95.69 117 VAL A O 1
ATOM 899 N N . GLN A 1 118 ? 13.172 14.453 3.107 1 96.38 118 GLN A N 1
ATOM 900 C CA . GLN A 1 118 ? 12.898 15.641 3.91 1 96.38 118 GLN A CA 1
ATOM 901 C C . GLN A 1 118 ? 12.914 15.312 5.402 1 96.38 118 GLN A C 1
ATOM 903 O O . GLN A 1 118 ? 12.016 14.641 5.906 1 96.38 118 GLN A O 1
ATOM 908 N N . GLN A 1 119 ? 13.867 15.789 6.09 1 95.94 119 GLN A N 1
ATOM 909 C CA . GLN A 1 119 ? 14.039 15.43 7.492 1 95.94 119 GLN A CA 1
ATOM 910 C C . GLN A 1 119 ? 12.938 16.031 8.352 1 95.94 119 GLN A C 1
ATOM 912 O O . GLN A 1 119 ? 12.453 15.391 9.289 1 95.94 119 GLN A O 1
ATOM 917 N N . THR A 1 120 ? 12.562 17.312 8.016 1 95.25 120 THR A N 1
ATOM 918 C CA . THR A 1 120 ? 11.555 18.016 8.812 1 95.25 120 THR A CA 1
ATOM 919 C C . THR A 1 120 ? 10.43 18.516 7.918 1 95.25 120 THR A C 1
ATOM 921 O O . THR A 1 120 ? 10.609 18.672 6.711 1 95.25 120 THR A O 1
ATOM 924 N N . LYS A 1 121 ? 9.289 18.672 8.484 1 93.06 121 LYS A N 1
ATOM 925 C CA . LYS A 1 121 ? 8.164 19.281 7.773 1 93.06 121 LYS A CA 1
ATOM 926 C C . LYS A 1 121 ? 8.539 20.641 7.215 1 93.06 121 LYS A C 1
ATOM 928 O O . LYS A 1 121 ? 9.117 21.469 7.918 1 93.06 121 LYS A O 1
ATOM 933 N N . PRO A 1 122 ? 8.258 20.781 5.953 1 85.94 122 PRO A N 1
ATOM 934 C CA . PRO A 1 122 ? 8.562 22.094 5.391 1 85.94 122 PRO A CA 1
ATOM 935 C C . PRO A 1 122 ? 7.801 23.219 6.082 1 85.94 122 PRO A C 1
ATOM 937 O O . PRO A 1 122 ? 6.629 23.062 6.43 1 85.94 122 PRO A O 1
ATOM 940 N N . VAL A 1 123 ? 8.539 24.156 6.613 1 75.75 123 VAL A N 1
ATOM 941 C CA . VAL A 1 123 ? 7.949 25.359 7.188 1 75.75 123 VAL A CA 1
ATOM 942 C C . VAL A 1 123 ? 7.855 26.438 6.117 1 75.75 123 VAL A C 1
ATOM 944 O O . VAL A 1 123 ? 8.773 26.609 5.312 1 75.75 123 VAL A O 1
ATOM 947 N N . LYS A 1 124 ? 6.711 26.859 6 1 63.5 124 LYS A N 1
ATOM 948 C CA . LYS A 1 124 ? 6.598 27.969 5.055 1 63.5 124 LYS A CA 1
ATOM 949 C C . LYS A 1 124 ? 7.738 28.969 5.238 1 63.5 124 LYS A C 1
ATOM 951 O O . LYS A 1 124 ? 8.008 29.406 6.352 1 63.5 124 LYS A O 1
ATOM 956 N N . GLY A 1 125 ? 8.492 29.25 4.219 1 55.16 125 GLY A N 1
ATOM 957 C CA . GLY A 1 125 ? 9.516 30.281 4.215 1 55.16 125 GLY A CA 1
ATOM 958 C C . GLY A 1 125 ? 10.906 29.75 4.523 1 55.16 125 GLY A C 1
ATOM 959 O O . GLY A 1 125 ? 11.898 30.469 4.371 1 55.16 125 GLY A O 1
ATOM 960 N N . LYS A 1 126 ? 11.086 28.531 5.145 1 53.59 126 LYS A N 1
ATOM 961 C CA . LYS A 1 126 ? 12.422 28.031 5.453 1 53.59 126 LYS A CA 1
ATOM 962 C C . LYS A 1 126 ? 12.891 27.031 4.395 1 53.59 126 LYS A C 1
ATOM 964 O O . LYS A 1 126 ? 12.102 26.234 3.889 1 53.59 126 LYS A O 1
ATOM 969 N N . ILE A 1 127 ? 14.086 27.172 3.807 1 46.84 127 ILE A N 1
ATOM 970 C CA . ILE A 1 127 ? 14.773 26.344 2.824 1 46.84 127 ILE A CA 1
ATOM 971 C C . ILE A 1 127 ? 15.148 25 3.457 1 46.84 127 ILE A C 1
ATOM 973 O O . ILE A 1 127 ? 15.852 24.953 4.469 1 46.84 127 ILE A O 1
ATOM 977 N N . GLU A 1 128 ? 14.344 24.047 3.42 1 54.5 128 GLU A N 1
ATOM 978 C CA . GLU A 1 128 ? 14.758 22.797 4.027 1 54.5 128 GLU A CA 1
ATOM 979 C C . GLU A 1 128 ? 15.734 22.031 3.125 1 54.5 128 GLU A C 1
ATOM 981 O O . GLU A 1 128 ? 15.656 22.125 1.898 1 54.5 128 GLU A O 1
ATOM 986 N N . ALA A 1 129 ? 16.797 21.547 3.695 1 49.81 129 ALA A N 1
ATOM 987 C CA . ALA A 1 129 ? 17.781 20.672 3.074 1 49.81 129 ALA A CA 1
ATOM 988 C C . ALA A 1 129 ? 17.125 19.406 2.521 1 49.81 129 ALA A C 1
ATOM 990 O O . ALA A 1 129 ? 16.422 18.688 3.248 1 49.81 129 ALA A O 1
ATOM 991 N N . VAL A 1 130 ? 16.734 19.406 1.351 1 55.25 130 VAL A N 1
ATOM 992 C CA . VAL A 1 130 ? 16.266 18.203 0.667 1 55.25 130 VAL A CA 1
ATOM 993 C C . VAL A 1 130 ? 17.453 17.359 0.205 1 55.25 130 VAL A C 1
ATOM 995 O O . VAL A 1 130 ? 18.375 17.891 -0.42 1 55.25 130 VAL A O 1
ATOM 998 N N . GLN A 1 131 ? 17.812 16.297 0.938 1 49.09 131 GLN A N 1
ATOM 999 C CA . GLN A 1 131 ? 18.812 15.383 0.404 1 49.09 131 GLN A CA 1
ATOM 1000 C C . GLN A 1 131 ? 18.234 14.492 -0.688 1 49.09 131 GLN A C 1
ATOM 1002 O O . GLN A 1 131 ? 17.203 13.852 -0.488 1 49.09 131 GLN A O 1
ATOM 1007 N N . LEU A 1 132 ? 18.516 14.773 -1.84 1 46.03 132 LEU A N 1
ATOM 1008 C CA . LEU A 1 132 ? 18.156 13.828 -2.895 1 46.03 132 LEU A CA 1
ATOM 1009 C C . LEU A 1 132 ? 19 12.562 -2.799 1 46.03 132 LEU A C 1
ATOM 1011 O O . LEU A 1 132 ? 20.203 12.641 -2.541 1 46.03 132 LEU A O 1
ATOM 1015 N N . GLY A 1 133 ? 18.641 11.469 -2.453 1 38.88 133 GLY A N 1
ATOM 1016 C CA . GLY A 1 133 ? 19.312 10.18 -2.393 1 38.88 133 GLY A CA 1
ATOM 1017 C C . GLY A 1 133 ? 20.156 9.891 -3.619 1 38.88 133 GLY A C 1
ATOM 1018 O O . GLY A 1 133 ? 19.75 10.211 -4.742 1 38.88 133 GLY A O 1
ATOM 1019 N N . GLY A 1 134 ? 21.562 9.492 -3.525 1 41.97 134 GLY A N 1
ATOM 1020 C CA . GLY A 1 134 ? 22.75 9.203 -4.305 1 41.97 134 GLY A CA 1
ATOM 1021 C C . GLY A 1 134 ? 23.828 10.266 -4.18 1 41.97 134 GLY A C 1
ATOM 1022 O O . GLY A 1 134 ? 25.016 9.992 -4.402 1 41.97 134 GLY A O 1
ATOM 1023 N N . SER A 1 135 ? 23.5 11.57 -4.434 1 41.16 135 SER A N 1
ATOM 1024 C CA . SER A 1 135 ? 24.594 12.547 -4.418 1 41.16 135 SER A CA 1
ATOM 1025 C C . SER A 1 135 ? 24.906 13 -2.998 1 41.16 135 SER A C 1
ATOM 1027 O O . SER A 1 135 ? 24 13.117 -2.162 1 41.16 135 SER A O 1
ATOM 1029 N N . MET A 1 136 ? 26.234 12.773 -2.477 1 41.31 136 MET A N 1
ATOM 1030 C CA . MET A 1 136 ? 26.797 13.266 -1.222 1 41.31 136 MET A CA 1
ATOM 1031 C C . MET A 1 136 ? 26.422 14.719 -0.984 1 41.31 136 MET A C 1
ATOM 1033 O O . MET A 1 136 ? 26.797 15.305 0.037 1 41.31 136 MET A O 1
ATOM 1037 N N . LYS A 1 137 ? 26.156 15.445 -2.053 1 38.97 137 LYS A N 1
ATOM 1038 C CA . LYS A 1 137 ? 26.031 16.859 -1.755 1 38.97 137 LYS A CA 1
ATOM 1039 C C . LYS A 1 137 ? 24.578 17.234 -1.486 1 38.97 137 LYS A C 1
ATOM 1041 O O . LYS A 1 137 ? 23.688 16.922 -2.283 1 38.97 137 LYS A O 1
ATOM 1046 N N . PRO A 1 138 ? 24.234 17.734 -0.336 1 40.12 138 PRO A N 1
ATOM 1047 C CA . PRO A 1 138 ? 22.891 18.25 -0.049 1 40.12 138 PRO A CA 1
ATOM 1048 C C . PRO A 1 138 ? 22.422 19.266 -1.089 1 40.12 138 PRO A C 1
ATOM 1050 O O . PRO A 1 138 ? 23.188 20.141 -1.496 1 40.12 138 PRO A O 1
ATOM 1053 N N . THR A 1 139 ? 21.516 18.875 -2.006 1 42.91 139 THR A N 1
ATOM 1054 C CA . THR A 1 139 ? 20.984 19.922 -2.875 1 42.91 139 THR A CA 1
ATOM 1055 C C . THR A 1 139 ? 19.875 20.703 -2.178 1 42.91 139 THR A C 1
ATOM 1057 O O . THR A 1 139 ? 19 20.109 -1.546 1 42.91 139 THR A O 1
ATOM 1060 N N . PHE A 1 140 ? 20.031 21.938 -2.006 1 36.72 140 PHE A N 1
ATOM 1061 C CA . PHE A 1 140 ? 19.062 22.891 -1.458 1 36.72 140 PHE A CA 1
ATOM 1062 C C . PHE A 1 140 ? 17.938 23.156 -2.449 1 36.72 140 PHE A C 1
ATOM 1064 O O . PHE A 1 140 ? 18.188 23.469 -3.613 1 36.72 140 PHE A O 1
ATOM 1071 N N . LYS A 1 141 ? 16.891 22.453 -2.395 1 39.12 141 LYS A N 1
ATOM 1072 C CA . LYS A 1 141 ? 15.805 22.922 -3.248 1 39.12 141 LYS A CA 1
ATOM 1073 C C . LYS A 1 141 ? 14.938 23.938 -2.518 1 39.12 141 LYS A C 1
ATOM 1075 O O . LYS A 1 141 ? 14.477 23.688 -1.403 1 39.12 141 LYS A O 1
ATOM 1080 N N . LEU A 1 142 ? 14.781 25.078 -3.07 1 35.53 142 LEU A N 1
ATOM 1081 C CA . LEU A 1 142 ? 13.836 26.141 -2.715 1 35.53 142 LEU A CA 1
ATOM 1082 C C . LEU A 1 142 ? 12.406 25.719 -3.047 1 35.53 142 LEU A C 1
ATOM 1084 O O . LEU A 1 142 ? 12.078 25.469 -4.211 1 35.53 142 LEU A O 1
ATOM 1088 N N . THR A 1 143 ? 11.844 24.984 -2.281 1 37.69 143 THR A N 1
ATOM 1089 C CA . THR A 1 143 ? 10.43 24.75 -2.559 1 37.69 143 THR A CA 1
ATOM 1090 C C . THR A 1 143 ? 9.602 26.016 -2.275 1 37.69 143 THR A C 1
ATOM 1092 O O . THR A 1 143 ? 9.578 26.5 -1.145 1 37.69 143 THR A O 1
ATOM 1095 N N . TYR A 1 144 ? 9.32 26.859 -3.34 1 32.62 144 TYR A N 1
ATOM 1096 C CA . TYR A 1 144 ? 8.398 27.984 -3.268 1 32.62 144 TYR A CA 1
ATOM 1097 C C . TYR A 1 144 ? 6.961 27.484 -3.109 1 32.62 144 TYR A C 1
ATOM 1099 O O . TYR A 1 144 ? 6.445 26.766 -3.969 1 32.62 144 TYR A O 1
ATOM 1107 N N . THR A 1 145 ? 6.586 27.25 -1.992 1 37.22 145 THR A N 1
ATOM 1108 C CA . THR A 1 145 ? 5.148 27.109 -1.793 1 37.22 145 THR A CA 1
ATOM 1109 C C . THR A 1 145 ? 4.422 28.391 -2.156 1 37.22 145 THR A C 1
ATOM 1111 O O . THR A 1 145 ? 4.758 29.469 -1.648 1 37.22 145 THR A O 1
ATOM 1114 N N . ARG A 1 146 ? 3.953 28.516 -3.438 1 28.7 146 ARG A N 1
ATOM 1115 C CA . ARG A 1 146 ? 3.172 29.672 -3.867 1 28.7 146 ARG A CA 1
ATOM 1116 C C . ARG A 1 146 ? 2.004 29.922 -2.92 1 28.7 146 ARG A C 1
ATOM 1118 O O . ARG A 1 146 ? 1.152 29.062 -2.729 1 28.7 146 ARG A O 1
ATOM 1125 N N . SER A 1 147 ? 2.199 30.688 -1.937 1 32.81 147 SER A N 1
ATOM 1126 C CA . SER A 1 147 ? 1.1 31.391 -1.28 1 32.81 147 SER A CA 1
ATOM 1127 C C . SER A 1 147 ? 0.172 32.031 -2.301 1 32.81 147 SER A C 1
ATOM 1129 O O . SER A 1 147 ? 0.577 32.938 -3.018 1 32.81 147 SER A O 1
ATOM 1131 N N . GLY A 1 148 ? -0.498 31.266 -3.244 1 26.06 148 GLY A N 1
ATOM 1132 C CA . GLY A 1 148 ? -1.6 32.094 -3.725 1 26.06 148 GLY A CA 1
ATOM 1133 C C . GLY A 1 148 ? -2.564 32.5 -2.629 1 26.06 148 GLY A C 1
ATOM 1134 O O . GLY A 1 148 ? -2.617 31.844 -1.573 1 26.06 148 GLY A O 1
ATOM 1135 N N . MET B 1 1 ? -28.656 15.273 -4.406 1 27.45 1 MET B N 1
ATOM 1136 C CA . MET B 1 1 ? -27.672 14.359 -3.822 1 27.45 1 MET B CA 1
ATOM 1137 C C . MET B 1 1 ? -26.281 14.633 -4.379 1 27.45 1 MET B C 1
ATOM 1139 O O . MET B 1 1 ? -26.047 14.508 -5.582 1 27.45 1 MET B O 1
ATOM 1143 N N . SER B 1 2 ? -25.531 15.625 -4.137 1 32.72 2 SER B N 1
ATOM 1144 C CA . SER B 1 2 ? -24.391 16.172 -4.883 1 32.72 2 SER B CA 1
ATOM 1145 C C . SER B 1 2 ? -23.438 15.055 -5.324 1 32.72 2 SER B C 1
ATOM 1147 O O . SER B 1 2 ? -23.375 14.008 -4.688 1 32.72 2 SER B O 1
ATOM 1149 N N . GLY B 1 3 ? -23.031 14.953 -6.523 1 33.59 3 GLY B N 1
ATOM 1150 C CA . GLY B 1 3 ? -22.438 13.945 -7.391 1 33.59 3 GLY B CA 1
ATOM 1151 C C . GLY B 1 3 ? -21.516 12.984 -6.652 1 33.59 3 GLY B C 1
ATOM 1152 O O . GLY B 1 3 ? -21.844 11.812 -6.488 1 33.59 3 GLY B O 1
ATOM 1153 N N . HIS B 1 4 ? -20.031 13.133 -6.883 1 38.56 4 HIS B N 1
ATOM 1154 C CA . HIS B 1 4 ? -18.875 12.242 -6.828 1 38.56 4 HIS B CA 1
ATOM 1155 C C . HIS B 1 4 ? -18.594 11.789 -5.398 1 38.56 4 HIS B C 1
ATOM 1157 O O . HIS B 1 4 ? -17.781 12.406 -4.699 1 38.56 4 HIS B O 1
ATOM 1163 N N . ASP B 1 5 ? -19.312 11.516 -4.676 1 43.38 5 ASP B N 1
ATOM 1164 C CA . ASP B 1 5 ? -19.141 11.086 -3.293 1 43.38 5 ASP B CA 1
ATOM 1165 C C . ASP B 1 5 ? -18.109 9.977 -3.191 1 43.38 5 ASP B C 1
ATOM 1167 O O . ASP B 1 5 ? -18.453 8.805 -3.029 1 43.38 5 ASP B O 1
ATOM 1171 N N . LEU B 1 6 ? -17.344 9.781 -4.258 1 53.84 6 LEU B N 1
ATOM 1172 C CA . LEU B 1 6 ? -16.469 8.625 -4.082 1 53.84 6 LEU B CA 1
ATOM 1173 C C . LEU B 1 6 ? -15.844 8.625 -2.693 1 53.84 6 LEU B C 1
ATOM 1175 O O . LEU B 1 6 ? -15.18 9.594 -2.311 1 53.84 6 LEU B O 1
ATOM 1179 N N . LYS B 1 7 ? -16.391 7.816 -1.704 1 83.06 7 LYS B N 1
ATOM 1180 C CA . LYS B 1 7 ? -16.031 7.523 -0.322 1 83.06 7 LYS B CA 1
ATOM 1181 C C . LYS B 1 7 ? -14.648 6.883 -0.245 1 83.06 7 LYS B C 1
ATOM 1183 O O . LYS B 1 7 ? -14.195 6.258 -1.205 1 83.06 7 LYS B O 1
ATOM 1188 N N . PHE B 1 8 ? -13.766 7.48 0.444 1 95.19 8 PHE B N 1
ATOM 1189 C CA . PHE B 1 8 ? -12.477 6.922 0.835 1 95.19 8 PHE B CA 1
ATOM 1190 C C . PHE B 1 8 ? -12.656 5.555 1.481 1 95.19 8 PHE B C 1
ATOM 1192 O O . PHE B 1 8 ? -13.766 5.172 1.847 1 95.19 8 PHE B O 1
ATOM 1199 N N . PHE B 1 9 ? -11.766 4.754 1.321 1 96.62 9 PHE B N 1
ATOM 1200 C CA . PHE B 1 9 ? -11.711 3.518 2.092 1 96.62 9 PHE B CA 1
ATOM 1201 C C . PHE B 1 9 ? -10.977 3.729 3.408 1 96.62 9 PHE B C 1
ATOM 1203 O O . PHE B 1 9 ? -9.961 4.426 3.451 1 96.62 9 PHE B O 1
ATOM 1210 N N . THR B 1 10 ? -11.445 3.15 4.469 1 97.62 10 THR B N 1
ATOM 1211 C CA . THR B 1 10 ? -10.742 3.055 5.742 1 97.62 10 THR B CA 1
ATOM 1212 C C . THR B 1 10 ? -11.023 1.717 6.418 1 97.62 10 THR B C 1
ATOM 1214 O O . THR B 1 10 ? -12.141 1.198 6.336 1 97.62 10 THR B O 1
ATOM 1217 N N . GLY B 1 11 ? -9.992 1.134 7.023 1 97.94 11 GLY B N 1
ATOM 1218 C CA . GLY B 1 11 ? -10.172 -0.099 7.77 1 97.94 11 GLY B CA 1
ATOM 1219 C C . GLY B 1 11 ? -8.875 -0.696 8.266 1 97.94 11 GLY B C 1
ATOM 1220 O O . GLY B 1 11 ? -7.789 -0.236 7.898 1 97.94 11 GLY B O 1
ATOM 1221 N N . ASN B 1 12 ? -9.016 -1.665 9.18 1 98.81 12 ASN B N 1
ATOM 1222 C CA . ASN B 1 12 ? -7.852 -2.436 9.609 1 98.81 12 ASN B CA 1
ATOM 1223 C C . ASN B 1 12 ? -7.395 -3.412 8.523 1 98.81 12 ASN B C 1
ATOM 1225 O O . ASN B 1 12 ? -7.934 -4.516 8.414 1 98.81 12 ASN B O 1
ATOM 1229 N N . ILE B 1 13 ? -6.441 -3.018 7.738 1 98.94 13 ILE B N 1
ATOM 1230 C CA . ILE B 1 13 ? -6.055 -3.754 6.539 1 98.94 13 ILE B CA 1
ATOM 1231 C C . ILE B 1 13 ? -5.406 -5.078 6.938 1 98.94 13 ILE B C 1
ATOM 1233 O O . ILE B 1 13 ? -5.535 -6.078 6.223 1 98.94 13 ILE B O 1
ATOM 1237 N N . GLU B 1 14 ? -4.715 -5.105 8.07 1 98.88 14 GLU B N 1
ATOM 1238 C CA . GLU B 1 14 ? -4.176 -6.379 8.539 1 98.88 14 GLU B CA 1
ATOM 1239 C C . GLU B 1 14 ? -5.297 -7.375 8.836 1 98.88 14 GLU B C 1
ATOM 1241 O O . GLU B 1 14 ? -5.254 -8.516 8.383 1 98.88 14 GLU B O 1
ATOM 1246 N N . SER B 1 15 ? -6.281 -6.949 9.594 1 98.88 15 SER B N 1
ATOM 1247 C CA . SER B 1 15 ? -7.398 -7.824 9.945 1 98.88 15 SER B CA 1
ATOM 1248 C C . SER B 1 15 ? -8.172 -8.25 8.703 1 98.88 15 SER B C 1
ATOM 1250 O O . SER B 1 15 ? -8.531 -9.422 8.562 1 98.88 15 SER B O 1
ATOM 1252 N N . LEU B 1 16 ? -8.422 -7.27 7.832 1 98.88 16 LEU B N 1
ATOM 1253 C CA . LEU B 1 16 ? -9.141 -7.582 6.602 1 98.88 16 LEU B CA 1
ATOM 1254 C C . LEU B 1 16 ? -8.383 -8.617 5.781 1 98.88 16 LEU B C 1
ATOM 1256 O O . LEU B 1 16 ? -8.984 -9.57 5.27 1 98.88 16 LEU B O 1
ATOM 1260 N N . THR B 1 17 ? -7.074 -8.477 5.648 1 98.94 17 THR B N 1
ATOM 1261 C CA . THR B 1 17 ? -6.25 -9.391 4.871 1 98.94 17 THR B CA 1
ATOM 1262 C C . THR B 1 17 ? -6.223 -10.773 5.52 1 98.94 17 THR B C 1
ATOM 1264 O O . THR B 1 17 ? -6.41 -11.789 4.844 1 98.94 17 THR B O 1
ATOM 1267 N N . ASN B 1 18 ? -6.051 -10.781 6.859 1 98.94 18 ASN B N 1
ATOM 1268 C CA . ASN B 1 18 ? -5.898 -12.047 7.574 1 98.94 18 ASN B CA 1
ATOM 1269 C C . ASN B 1 18 ? -7.207 -12.836 7.598 1 98.94 18 ASN B C 1
ATOM 1271 O O . ASN B 1 18 ? -7.191 -14.062 7.609 1 98.94 18 ASN B O 1
ATOM 1275 N N . SER B 1 19 ? -8.32 -12.18 7.523 1 98.75 19 SER B N 1
ATOM 1276 C CA . SER B 1 19 ? -9.609 -12.859 7.602 1 98.75 19 SER B CA 1
ATOM 1277 C C . SER B 1 19 ? -10.109 -13.266 6.219 1 98.75 19 SER B C 1
ATOM 1279 O O . SER B 1 19 ? -11.047 -14.055 6.098 1 98.75 19 SER B O 1
ATOM 1281 N N . ASN B 1 20 ? -9.539 -12.688 5.195 1 98.81 20 ASN B N 1
ATOM 1282 C CA . ASN B 1 20 ? -9.953 -13.008 3.834 1 98.81 20 ASN B CA 1
ATOM 1283 C C . ASN B 1 20 ? -9.641 -14.461 3.475 1 98.81 20 ASN B C 1
ATOM 1285 O O . ASN B 1 20 ? -8.516 -14.922 3.68 1 98.81 20 ASN B O 1
ATOM 1289 N N . THR B 1 21 ? -10.586 -15.195 2.922 1 98.44 21 THR B N 1
ATOM 1290 C CA . THR B 1 21 ? -10.359 -16.578 2.506 1 98.44 21 THR B CA 1
ATOM 1291 C C . THR B 1 21 ? -10.391 -16.688 0.984 1 98.44 21 THR B C 1
ATOM 1293 O O . THR B 1 21 ? -10.039 -17.734 0.43 1 98.44 21 THR B O 1
ATOM 1296 N N . ALA B 1 22 ? -10.836 -15.578 0.296 1 98.5 22 ALA B N 1
ATOM 1297 C CA . ALA B 1 22 ? -10.914 -15.609 -1.162 1 98.5 22 ALA B CA 1
ATOM 1298 C C . ALA B 1 22 ? -9.531 -15.531 -1.791 1 98.5 22 ALA B C 1
ATOM 1300 O O . ALA B 1 22 ? -8.648 -14.828 -1.29 1 98.5 22 ALA B O 1
ATOM 1301 N N . TYR B 1 23 ? -9.383 -16.219 -2.891 1 98.56 23 TYR B N 1
ATOM 1302 C CA . TYR B 1 23 ? -8.148 -16.125 -3.662 1 98.56 23 TYR B CA 1
ATOM 1303 C C . TYR B 1 23 ? -7.852 -14.68 -4.039 1 98.56 23 TYR B C 1
ATOM 1305 O O . TYR B 1 23 ? -6.711 -14.227 -3.924 1 98.56 23 TYR B O 1
ATOM 1313 N N . ARG B 1 24 ? -8.875 -13.992 -4.457 1 98.69 24 ARG B N 1
ATOM 1314 C CA . ARG B 1 24 ? -8.781 -12.594 -4.844 1 98.69 24 ARG B CA 1
ATOM 1315 C C . ARG B 1 24 ? -10.07 -11.844 -4.516 1 98.69 24 ARG B C 1
ATOM 1317 O O . ARG B 1 24 ? -11.164 -12.297 -4.871 1 98.69 24 ARG B O 1
ATOM 1324 N N . LYS B 1 25 ? -9.938 -10.766 -3.762 1 98.62 25 LYS B N 1
ATOM 1325 C CA . LYS B 1 25 ? -11.062 -9.906 -3.416 1 98.62 25 LYS B CA 1
ATOM 1326 C C . LYS B 1 25 ? -10.703 -8.43 -3.605 1 98.62 25 LYS B C 1
ATOM 1328 O O . LYS B 1 25 ? -9.867 -7.891 -2.875 1 98.62 25 LYS B O 1
ATOM 1333 N N . VAL B 1 26 ? -11.312 -7.797 -4.594 1 98.5 26 VAL B N 1
ATOM 1334 C CA . VAL B 1 26 ? -11.109 -6.363 -4.785 1 98.5 26 VAL B CA 1
ATOM 1335 C C . VAL B 1 26 ? -11.82 -5.59 -3.678 1 98.5 26 VAL B C 1
ATOM 1337 O O . VAL B 1 26 ? -13.031 -5.727 -3.5 1 98.5 26 VAL B O 1
ATOM 1340 N N . LEU B 1 27 ? -11.062 -4.77 -2.967 1 98 27 LEU B N 1
ATOM 1341 C CA . LEU B 1 27 ? -11.602 -4.059 -1.816 1 98 27 LEU B CA 1
ATOM 1342 C C . LEU B 1 27 ? -12.016 -2.641 -2.199 1 98 27 LEU B C 1
ATOM 1344 O O . LEU B 1 27 ? -13.047 -2.143 -1.736 1 98 27 LEU B O 1
ATOM 1348 N N . PHE B 1 28 ? -11.258 -1.934 -2.98 1 97.69 28 PHE B N 1
ATOM 1349 C CA . PHE B 1 28 ? -11.5 -0.536 -3.314 1 97.69 28 PHE B CA 1
ATOM 1350 C C . PHE B 1 28 ? -10.758 -0.144 -4.586 1 97.69 28 PHE B C 1
ATOM 1352 O O . PHE B 1 28 ? -9.602 -0.528 -4.777 1 97.69 28 PHE B O 1
ATOM 1359 N N . THR B 1 29 ? -11.43 0.519 -5.473 1 98 29 THR B N 1
ATOM 1360 C CA . THR B 1 29 ? -10.859 0.912 -6.754 1 98 29 THR B CA 1
ATOM 1361 C C . THR B 1 29 ? -11.094 2.396 -7.02 1 98 29 THR B C 1
ATOM 1363 O O . THR B 1 29 ? -12.203 2.9 -6.824 1 98 29 THR B O 1
ATOM 1366 N N . THR B 1 30 ? -10.008 3.068 -7.305 1 97.44 30 THR B N 1
ATOM 1367 C CA . THR B 1 30 ? -10.094 4.391 -7.918 1 97.44 30 THR B CA 1
ATOM 1368 C C . THR B 1 30 ? -9.617 4.348 -9.367 1 97.44 30 THR B C 1
ATOM 1370 O O . THR B 1 30 ? -9.367 3.27 -9.914 1 97.44 30 THR B O 1
ATOM 1373 N N . CYS B 1 31 ? -9.547 5.52 -10.023 1 95.56 31 CYS B N 1
ATOM 1374 C CA . CYS B 1 31 ? -9.148 5.574 -11.422 1 95.56 31 CYS B CA 1
ATOM 1375 C C . CYS B 1 31 ? -7.691 5.145 -11.594 1 95.56 31 CYS B C 1
ATOM 1377 O O . CYS B 1 31 ? -7.305 4.66 -12.656 1 95.56 31 CYS B O 1
ATOM 1379 N N . ASN B 1 32 ? -6.879 5.215 -10.516 1 97.19 32 ASN B N 1
ATOM 1380 C CA . ASN B 1 32 ? -5.453 4.992 -10.727 1 97.19 32 ASN B CA 1
ATOM 1381 C C . ASN B 1 32 ? -4.902 3.941 -9.758 1 97.19 32 ASN B C 1
ATOM 1383 O O . ASN B 1 32 ? -3.719 3.611 -9.805 1 97.19 32 ASN B O 1
ATOM 1387 N N . GLN B 1 33 ? -5.762 3.414 -8.953 1 98.56 33 GLN B N 1
ATOM 1388 C CA . GLN B 1 33 ? -5.27 2.527 -7.902 1 98.56 33 GLN B CA 1
ATOM 1389 C C . GLN B 1 33 ? -6.324 1.494 -7.516 1 98.56 33 GLN B C 1
ATOM 1391 O O . GLN B 1 33 ? -7.52 1.799 -7.488 1 98.56 33 GLN B O 1
ATOM 1396 N N . GLN B 1 34 ? -5.887 0.3 -7.184 1 98.69 34 GLN B N 1
ATOM 1397 C CA . GLN B 1 34 ? -6.797 -0.764 -6.77 1 98.69 34 GLN B CA 1
ATOM 1398 C C . GLN B 1 34 ? -6.199 -1.586 -5.633 1 98.69 34 GLN B C 1
ATOM 1400 O O . GLN B 1 34 ? -5.094 -2.119 -5.758 1 98.69 34 GLN B O 1
ATOM 1405 N N . LEU B 1 35 ? -6.93 -1.586 -4.555 1 98.88 35 LEU B N 1
ATOM 1406 C CA . LEU B 1 35 ? -6.578 -2.361 -3.371 1 98.88 35 LEU B CA 1
ATOM 1407 C C . LEU B 1 35 ? -7.25 -3.73 -3.396 1 98.88 35 LEU B C 1
ATOM 1409 O O . LEU B 1 35 ? -8.477 -3.822 -3.457 1 98.88 35 LEU B O 1
ATOM 1413 N N . VAL B 1 36 ? -6.426 -4.793 -3.33 1 98.88 36 VAL B N 1
ATOM 1414 C CA . VAL B 1 36 ? -6.914 -6.16 -3.494 1 98.88 36 VAL B CA 1
ATOM 1415 C C . VAL B 1 36 ? -6.367 -7.043 -2.373 1 98.88 36 VAL B C 1
ATOM 1417 O O . VAL B 1 36 ? -5.18 -6.973 -2.041 1 98.88 36 VAL B O 1
ATOM 1420 N N . LEU B 1 37 ? -7.215 -7.816 -1.765 1 98.94 37 LEU B N 1
ATOM 1421 C CA . LEU B 1 37 ? -6.812 -8.859 -0.828 1 98.94 37 LEU B CA 1
ATOM 1422 C C . LEU B 1 37 ? -6.621 -10.195 -1.545 1 98.94 37 LEU B C 1
ATOM 1424 O O . LEU B 1 37 ? -7.371 -10.516 -2.469 1 98.94 37 LEU B O 1
ATOM 1428 N N . MET B 1 38 ? -5.637 -11.008 -1.08 1 98.94 38 MET B N 1
ATOM 1429 C CA . MET B 1 38 ? -5.449 -12.359 -1.606 1 98.94 38 MET B CA 1
ATOM 1430 C C . MET B 1 38 ? -5.156 -13.344 -0.481 1 98.94 38 MET B C 1
ATOM 1432 O O . MET B 1 38 ? -4.551 -12.977 0.529 1 98.94 38 MET B O 1
ATOM 1436 N N . SER B 1 39 ? -5.598 -14.5 -0.688 1 98.94 39 SER B N 1
ATOM 1437 C CA . SER B 1 39 ? -5.234 -15.664 0.114 1 98.94 39 SER B CA 1
ATOM 1438 C C . SER B 1 39 ? -4.828 -16.844 -0.769 1 98.94 39 SER B C 1
ATOM 1440 O O . SER B 1 39 ? -5.598 -17.281 -1.629 1 98.94 39 SER B O 1
ATOM 1442 N N . LEU B 1 40 ? -3.617 -17.328 -0.639 1 98.81 40 LEU B N 1
ATOM 1443 C CA . LEU B 1 40 ? -3.143 -18.516 -1.342 1 98.81 40 LEU B CA 1
ATOM 1444 C C . LEU B 1 40 ? -3.084 -19.703 -0.402 1 98.81 40 LEU B C 1
ATOM 1446 O O . LEU B 1 40 ? -2.379 -19.672 0.608 1 98.81 40 LEU B O 1
ATOM 1450 N N . SER B 1 41 ? -3.758 -20.734 -0.715 1 98.25 41 SER B N 1
ATOM 1451 C CA . SER B 1 41 ? -3.75 -21.938 0.108 1 98.25 41 SER B CA 1
ATOM 1452 C C . SER B 1 41 ? -2.367 -22.594 0.131 1 98.25 41 SER B C 1
ATOM 1454 O O . SER B 1 41 ? -1.491 -22.219 -0.654 1 98.25 41 SER B O 1
ATOM 1456 N N . GLY B 1 42 ? -2.211 -23.5 1.092 1 98.19 42 GLY B N 1
ATOM 1457 C CA . GLY B 1 42 ? -0.958 -24.234 1.124 1 98.19 42 GLY B CA 1
ATOM 1458 C C . GLY B 1 42 ? -0.593 -24.844 -0.213 1 98.19 42 GLY B C 1
ATOM 1459 O O . GLY B 1 42 ? -1.414 -25.531 -0.836 1 98.19 42 GLY B O 1
ATOM 1460 N N . GLY B 1 43 ? 0.665 -24.547 -0.688 1 96.06 43 GLY B N 1
ATOM 1461 C CA . GLY B 1 43 ? 1.169 -25.125 -1.924 1 96.06 43 GLY B CA 1
ATOM 1462 C C . GLY B 1 43 ? 0.758 -24.344 -3.158 1 96.06 43 GLY B C 1
ATOM 1463 O O . GLY B 1 43 ? 1.22 -24.625 -4.262 1 96.06 43 GLY B O 1
ATOM 1464 N N . GLU B 1 44 ? -0.055 -23.344 -3.033 1 98.06 44 GLU B N 1
ATOM 1465 C CA . GLU B 1 44 ? -0.577 -22.578 -4.172 1 98.06 44 GLU B CA 1
ATOM 1466 C C . GLU B 1 44 ? 0.378 -21.469 -4.578 1 98.06 44 GLU B C 1
ATOM 1468 O O . GLU B 1 44 ? 1.177 -21 -3.764 1 98.06 44 GLU B O 1
ATOM 1473 N N . GLU B 1 45 ? 0.377 -21.109 -5.789 1 98.5 45 GLU B N 1
ATOM 1474 C CA . GLU B 1 45 ? 1.046 -19.938 -6.352 1 98.5 45 GLU B CA 1
ATOM 1475 C C . GLU B 1 45 ? 0.106 -19.141 -7.254 1 98.5 45 GLU B C 1
ATOM 1477 O O . GLU B 1 45 ? -0.929 -19.656 -7.688 1 98.5 45 GLU B O 1
ATOM 1482 N N . ILE B 1 46 ? 0.443 -17.891 -7.488 1 97.88 46 ILE B N 1
ATOM 1483 C CA . ILE B 1 46 ? -0.385 -17.062 -8.359 1 97.88 46 ILE B CA 1
ATOM 1484 C C . ILE B 1 46 ? -0.208 -17.5 -9.812 1 97.88 46 ILE B C 1
ATOM 1486 O O . ILE B 1 46 ? -1.176 -17.547 -10.578 1 97.88 46 ILE B O 1
ATOM 1490 N N . GLY B 1 47 ? 0.956 -17.938 -10.203 1 97.31 47 GLY B N 1
ATOM 1491 C CA . GLY B 1 47 ? 1.35 -18.172 -11.578 1 97.31 47 GLY B CA 1
ATOM 1492 C C . GLY B 1 47 ? 2.121 -17.016 -12.188 1 97.31 47 GLY B C 1
ATOM 1493 O O . GLY B 1 47 ? 2.02 -15.883 -11.711 1 97.31 47 GLY B O 1
ATOM 1494 N N . THR B 1 48 ? 2.936 -17.375 -13.211 1 96.69 48 THR B N 1
ATOM 1495 C CA . THR B 1 48 ? 3.764 -16.344 -13.828 1 96.69 48 THR B CA 1
ATOM 1496 C C . THR B 1 48 ? 2.895 -15.297 -14.516 1 96.69 48 THR B C 1
ATOM 1498 O O . THR B 1 48 ? 2.039 -15.633 -15.336 1 96.69 48 THR B O 1
ATOM 1501 N N . GLU B 1 49 ? 3.123 -14 -14.094 1 95.75 49 GLU B N 1
ATOM 1502 C CA . GLU B 1 49 ? 2.393 -12.859 -14.633 1 95.75 49 GLU B CA 1
ATOM 1503 C C . GLU B 1 49 ? 3.35 -11.789 -15.156 1 95.75 49 GLU B C 1
ATOM 1505 O O . GLU B 1 49 ? 4.516 -11.75 -14.766 1 95.75 49 GLU B O 1
ATOM 1510 N N . THR B 1 50 ? 2.895 -11.047 -16.094 1 96.44 50 THR B N 1
ATOM 1511 C CA . THR B 1 50 ? 3.514 -9.797 -16.516 1 96.44 50 THR B CA 1
ATOM 1512 C C . THR B 1 50 ? 2.455 -8.734 -16.781 1 96.44 50 THR B C 1
ATOM 1514 O O . THR B 1 50 ? 1.519 -8.953 -17.562 1 96.44 50 THR B O 1
ATOM 1517 N N . HIS B 1 51 ? 2.557 -7.621 -16.078 1 95.94 51 HIS B N 1
ATOM 1518 C CA . HIS B 1 51 ? 1.706 -6.469 -16.359 1 95.94 51 HIS B CA 1
ATOM 1519 C C . HIS B 1 51 ? 2.439 -5.43 -17.203 1 95.94 51 HIS B C 1
ATOM 1521 O O . HIS B 1 51 ? 3.453 -4.879 -16.766 1 95.94 51 HIS B O 1
ATOM 1527 N N . SER B 1 52 ? 1.947 -5.07 -18.344 1 95.38 52 SER B N 1
ATOM 1528 C CA . SER B 1 52 ? 2.658 -4.191 -19.266 1 95.38 52 SER B CA 1
ATOM 1529 C C . SER B 1 52 ? 2.662 -2.75 -18.766 1 95.38 52 SER B C 1
ATOM 1531 O O . SER B 1 52 ? 3.625 -2.014 -19 1 95.38 52 SER B O 1
ATOM 1533 N N . HIS B 1 53 ? 1.652 -2.357 -18.062 1 95.81 53 HIS B N 1
ATOM 1534 C CA . HIS B 1 53 ? 1.52 -0.936 -17.766 1 95.81 53 HIS B CA 1
ATOM 1535 C C . HIS B 1 53 ? 1.258 -0.706 -16.281 1 95.81 53 HIS B C 1
ATOM 1537 O O . HIS B 1 53 ? 1.102 0.437 -15.852 1 95.81 53 HIS B O 1
ATOM 1543 N N . THR B 1 54 ? 1.201 -1.777 -15.516 1 98.06 54 THR B N 1
ATOM 1544 C CA . THR B 1 54 ? 0.774 -1.666 -14.125 1 98.06 54 THR B CA 1
ATOM 1545 C C . THR B 1 54 ? 1.938 -1.942 -13.18 1 98.06 54 THR B C 1
ATOM 1547 O O . THR B 1 54 ? 2.684 -2.906 -13.367 1 98.06 54 THR B O 1
ATOM 1550 N N . THR B 1 55 ? 2.188 -1.012 -12.234 1 98.5 55 THR B N 1
ATOM 1551 C CA . THR B 1 55 ? 3.029 -1.297 -11.078 1 98.5 55 THR B CA 1
ATOM 1552 C C . THR B 1 55 ? 2.232 -2.016 -9.992 1 98.5 55 THR B C 1
ATOM 1554 O O . THR B 1 55 ? 1.087 -1.654 -9.719 1 98.5 55 THR B O 1
ATOM 1557 N N . GLN B 1 56 ? 2.848 -3.012 -9.414 1 98.75 56 GLN B N 1
ATOM 1558 C CA . GLN B 1 56 ? 2.191 -3.773 -8.359 1 98.75 56 GLN B CA 1
ATOM 1559 C C . GLN B 1 56 ? 2.982 -3.697 -7.055 1 98.75 56 GLN B C 1
ATOM 1561 O O . GLN B 1 56 ? 4.184 -3.984 -7.031 1 98.75 56 GLN B O 1
ATOM 1566 N N . PHE B 1 57 ? 2.34 -3.205 -5.961 1 98.88 57 PHE B N 1
ATOM 1567 C CA . PHE B 1 57 ? 2.824 -3.305 -4.59 1 98.88 57 PHE B CA 1
ATOM 1568 C C . PHE B 1 57 ? 2.191 -4.492 -3.877 1 98.88 57 PHE B C 1
ATOM 1570 O O . PHE B 1 57 ? 0.982 -4.711 -3.977 1 98.88 57 PHE B O 1
ATOM 1577 N N . ILE B 1 58 ? 3.016 -5.309 -3.188 1 98.94 58 ILE B N 1
ATOM 1578 C CA . ILE B 1 58 ? 2.51 -6.426 -2.396 1 98.94 58 ILE B CA 1
ATOM 1579 C C . ILE B 1 58 ? 3.086 -6.359 -0.983 1 98.94 58 ILE B C 1
ATOM 1581 O O . ILE B 1 58 ? 4.293 -6.172 -0.805 1 98.94 58 ILE B O 1
ATOM 1585 N N . ARG B 1 59 ? 2.277 -6.461 -0.02 1 98.94 59 ARG B N 1
ATOM 1586 C CA . ARG B 1 59 ? 2.709 -6.66 1.359 1 98.94 59 ARG B CA 1
ATOM 1587 C C . ARG B 1 59 ? 2.238 -8.008 1.892 1 98.94 59 ARG B C 1
ATOM 1589 O O . ARG B 1 59 ? 1.066 -8.359 1.749 1 98.94 59 ARG B O 1
ATOM 1596 N N . ILE B 1 60 ? 3.18 -8.727 2.529 1 98.94 60 ILE B N 1
ATOM 1597 C CA . ILE B 1 60 ? 2.84 -9.984 3.182 1 98.94 60 ILE B CA 1
ATOM 1598 C C . ILE B 1 60 ? 2.342 -9.719 4.598 1 98.94 60 ILE B C 1
ATOM 1600 O O . ILE B 1 60 ? 3.01 -9.031 5.379 1 98.94 60 ILE B O 1
ATOM 1604 N N . GLU B 1 61 ? 1.146 -10.195 4.883 1 98.94 61 GLU B N 1
ATOM 1605 C CA . GLU B 1 61 ? 0.567 -9.977 6.207 1 98.94 61 GLU B CA 1
ATOM 1606 C C . GLU B 1 61 ? 0.705 -11.227 7.074 1 98.94 61 GLU B C 1
ATOM 1608 O O . GLU B 1 61 ? 0.697 -11.141 8.305 1 98.94 61 GLU B O 1
ATOM 1613 N N . LYS B 1 62 ? 0.728 -12.383 6.465 1 98.88 62 LYS B N 1
ATOM 1614 C CA . LYS B 1 62 ? 0.866 -13.656 7.168 1 98.88 62 LYS B CA 1
ATOM 1615 C C . LYS B 1 62 ? 1.457 -14.727 6.258 1 98.88 62 LYS B C 1
ATOM 1617 O O . LYS B 1 62 ? 1.051 -14.859 5.102 1 98.88 62 LYS B O 1
ATOM 1622 N N . GLY B 1 63 ? 2.402 -15.555 6.801 1 98.81 63 GLY B N 1
ATOM 1623 C CA . GLY B 1 63 ? 3.021 -16.641 6.055 1 98.81 63 GLY B CA 1
ATOM 1624 C C . GLY B 1 63 ? 4.344 -16.25 5.422 1 98.81 63 GLY B C 1
ATOM 1625 O O . GLY B 1 63 ? 4.906 -15.203 5.742 1 98.81 63 GLY B O 1
ATOM 1626 N N . THR B 1 64 ? 4.91 -17.203 4.715 1 98.75 64 THR B N 1
ATOM 1627 C CA . THR B 1 64 ? 6.145 -17.031 3.951 1 98.75 64 THR B CA 1
ATOM 1628 C C . THR B 1 64 ? 5.926 -17.406 2.486 1 98.75 64 THR B C 1
ATOM 1630 O O . THR B 1 64 ? 5.062 -18.219 2.166 1 98.75 64 THR B O 1
ATOM 1633 N N . CYS B 1 65 ? 6.703 -16.703 1.637 1 98.88 65 CYS B N 1
ATOM 1634 C CA . CYS B 1 65 ? 6.578 -17 0.215 1 98.88 65 CYS B CA 1
ATOM 1635 C C . CYS B 1 65 ? 7.895 -16.75 -0.514 1 98.88 65 CYS B C 1
ATOM 1637 O O . CYS B 1 65 ? 8.836 -16.203 0.07 1 98.88 65 CYS B O 1
ATOM 1639 N N . THR B 1 66 ? 7.926 -17.234 -1.651 1 98.75 66 THR B N 1
ATOM 1640 C CA . THR B 1 66 ? 8.969 -16.906 -2.617 1 98.75 66 THR B CA 1
ATOM 1641 C C . THR B 1 66 ? 8.398 -16.078 -3.764 1 98.75 66 THR B C 1
ATOM 1643 O O . THR B 1 66 ? 7.402 -16.469 -4.383 1 98.75 66 THR B O 1
ATOM 1646 N N . ALA B 1 67 ? 8.945 -14.922 -3.99 1 98.5 67 ALA B N 1
ATOM 1647 C CA . ALA B 1 67 ? 8.688 -14.156 -5.203 1 98.5 67 ALA B CA 1
ATOM 1648 C C . ALA B 1 67 ? 9.75 -14.43 -6.266 1 98.5 67 ALA B C 1
ATOM 1650 O O . ALA B 1 67 ? 10.945 -14.367 -5.98 1 98.5 67 ALA B O 1
ATOM 1651 N N . VAL B 1 68 ? 9.344 -14.758 -7.414 1 98.06 68 VAL B N 1
ATOM 1652 C CA . VAL B 1 68 ? 10.258 -14.945 -8.539 1 98.06 68 VAL B CA 1
ATOM 1653 C C . VAL B 1 68 ? 10.109 -13.773 -9.516 1 98.06 68 VAL B C 1
ATOM 1655 O O . VAL B 1 68 ? 9.055 -13.586 -10.117 1 98.06 68 VAL B O 1
ATOM 1658 N N . LEU B 1 69 ? 11.148 -12.992 -9.586 1 97 69 LEU B N 1
ATOM 1659 C CA . LEU B 1 69 ? 11.164 -11.789 -10.406 1 97 69 LEU B CA 1
ATOM 1660 C C . LEU B 1 69 ? 12.227 -11.891 -11.5 1 97 69 LEU B C 1
ATOM 1662 O O . LEU B 1 69 ? 13.43 -11.875 -11.211 1 97 69 LEU B O 1
ATOM 1666 N N . ASN B 1 70 ? 11.805 -11.953 -12.703 1 95.88 70 ASN B N 1
ATOM 1667 C CA . ASN B 1 70 ? 12.719 -12.117 -13.828 1 95.88 70 ASN B CA 1
ATOM 1668 C C . ASN B 1 70 ? 13.742 -13.211 -13.555 1 95.88 70 ASN B C 1
ATOM 1670 O O . ASN B 1 70 ? 14.945 -13.016 -13.781 1 95.88 70 ASN B O 1
ATOM 1674 N N . GLY B 1 71 ? 13.242 -14.234 -12.961 1 95.06 71 GLY B N 1
ATOM 1675 C CA . GLY B 1 71 ? 14.094 -15.398 -12.742 1 95.06 71 GLY B CA 1
ATOM 1676 C C . GLY B 1 71 ? 14.82 -15.359 -11.406 1 95.06 71 GLY B C 1
ATOM 1677 O O . GLY B 1 71 ? 15.43 -16.344 -11 1 95.06 71 GLY B O 1
ATOM 1678 N N . GLU B 1 72 ? 14.828 -14.234 -10.719 1 94.81 72 GLU B N 1
ATOM 1679 C CA . GLU B 1 72 ? 15.445 -14.102 -9.406 1 94.81 72 GLU B CA 1
ATOM 1680 C C . GLU B 1 72 ? 14.453 -14.414 -8.289 1 94.81 72 GLU B C 1
ATOM 1682 O O . GLU B 1 72 ? 13.336 -13.891 -8.281 1 94.81 72 GLU B O 1
ATOM 1687 N N . SER B 1 73 ? 14.883 -15.266 -7.34 1 97.38 73 SER B N 1
ATOM 1688 C CA . SER B 1 73 ? 14.016 -15.656 -6.234 1 97.38 73 SER B CA 1
ATOM 1689 C C . SER B 1 73 ? 14.312 -14.828 -4.984 1 97.38 73 SER B C 1
ATOM 1691 O O . SER B 1 73 ? 15.469 -14.664 -4.598 1 97.38 73 SER B O 1
ATOM 1693 N N . VAL B 1 74 ? 13.273 -14.32 -4.418 1 97.44 74 VAL B N 1
ATOM 1694 C CA . VAL B 1 74 ? 13.352 -13.562 -3.176 1 97.44 74 VAL B CA 1
ATOM 1695 C C . VAL B 1 74 ? 12.398 -14.164 -2.143 1 97.44 74 VAL B C 1
ATOM 1697 O O . VAL B 1 74 ? 11.219 -14.383 -2.43 1 97.44 74 VAL B O 1
ATOM 1700 N N . GLN B 1 75 ? 12.914 -14.422 -0.941 1 98.56 75 GLN B N 1
ATOM 1701 C CA . GLN B 1 75 ? 12.055 -14.906 0.138 1 98.56 75 GLN B CA 1
ATOM 1702 C C . GLN B 1 75 ? 11.422 -13.742 0.896 1 98.56 75 GLN B C 1
ATOM 1704 O O . GLN B 1 75 ? 12.102 -12.773 1.235 1 98.56 75 GLN B O 1
ATOM 1709 N N . LEU B 1 76 ? 10.117 -13.859 1.12 1 98.69 76 LEU B N 1
ATOM 1710 C CA . LEU B 1 76 ? 9.367 -12.852 1.862 1 98.69 76 LEU B CA 1
ATOM 1711 C C . LEU B 1 76 ? 8.617 -13.484 3.029 1 98.69 76 LEU B C 1
ATOM 1713 O O . LEU B 1 76 ? 8.242 -14.656 2.971 1 98.69 76 LEU B O 1
ATOM 1717 N N . LYS B 1 77 ? 8.438 -12.703 4.031 1 98.81 77 LYS B N 1
ATOM 1718 C CA . LYS B 1 77 ? 7.695 -13.117 5.219 1 98.81 77 LYS B CA 1
ATOM 1719 C C . LYS B 1 77 ? 6.809 -11.977 5.727 1 98.81 77 LYS B C 1
ATOM 1721 O O . LYS B 1 77 ? 6.734 -10.914 5.105 1 98.81 77 LYS B O 1
ATOM 1726 N N . ASP B 1 78 ? 6.105 -12.242 6.766 1 98.81 78 ASP B N 1
ATOM 1727 C CA . ASP B 1 78 ? 5.242 -11.242 7.391 1 98.81 78 ASP B CA 1
ATOM 1728 C C . ASP B 1 78 ? 5.953 -9.898 7.5 1 98.81 78 ASP B C 1
ATOM 1730 O O . ASP B 1 78 ? 7.113 -9.836 7.91 1 98.81 78 ASP B O 1
ATOM 1734 N N . ASN B 1 79 ? 5.359 -8.828 7.008 1 98.88 79 ASN B N 1
ATOM 1735 C CA . ASN B 1 79 ? 5.789 -7.441 7.109 1 98.88 79 ASN B CA 1
ATOM 1736 C C . ASN B 1 79 ? 6.727 -7.059 5.969 1 98.88 79 ASN B C 1
ATOM 1738 O O . ASN B 1 79 ? 7.105 -5.895 5.832 1 98.88 79 ASN B O 1
ATOM 1742 N N . ASP B 1 80 ? 7.121 -8.016 5.141 1 98.88 80 ASP B N 1
ATOM 1743 C CA . ASP B 1 80 ? 7.871 -7.672 3.936 1 98.88 80 ASP B CA 1
ATOM 1744 C C . ASP B 1 80 ? 6.945 -7.129 2.85 1 98.88 80 ASP B C 1
ATOM 1746 O O . ASP B 1 80 ? 5.758 -7.457 2.818 1 98.88 80 ASP B O 1
ATOM 1750 N N . ALA B 1 81 ? 7.496 -6.289 1.998 1 98.88 81 ALA B N 1
ATOM 1751 C CA . ALA B 1 81 ? 6.797 -5.777 0.822 1 98.88 81 ALA B CA 1
ATOM 1752 C C . ALA B 1 81 ? 7.691 -5.828 -0.413 1 98.88 81 ALA B C 1
ATOM 1754 O O . ALA B 1 81 ? 8.922 -5.895 -0.296 1 98.88 81 ALA B O 1
ATOM 1755 N N . ILE B 1 82 ? 7.051 -5.801 -1.52 1 98.56 82 ILE B N 1
ATOM 1756 C CA . ILE B 1 82 ? 7.723 -5.746 -2.814 1 98.56 82 ILE B CA 1
ATOM 1757 C C . ILE B 1 82 ? 6.973 -4.797 -3.744 1 98.56 82 ILE B C 1
ATOM 1759 O O . ILE B 1 82 ? 5.742 -4.734 -3.721 1 98.56 82 ILE B O 1
ATOM 1763 N N . VAL B 1 83 ? 7.703 -3.99 -4.504 1 98.69 83 VAL B N 1
ATOM 1764 C CA . VAL B 1 83 ? 7.152 -3.221 -5.617 1 98.69 83 VAL B CA 1
ATOM 1765 C C . VAL B 1 83 ? 7.668 -3.781 -6.938 1 98.69 83 VAL B C 1
ATOM 1767 O O . VAL B 1 83 ? 8.883 -3.863 -7.156 1 98.69 83 VAL B O 1
ATOM 1770 N N . ILE B 1 84 ? 6.766 -4.121 -7.781 1 98.25 84 ILE B N 1
ATOM 1771 C CA . ILE B 1 84 ? 7.055 -4.77 -9.055 1 98.25 84 ILE B CA 1
ATOM 1772 C C . ILE B 1 84 ? 6.746 -3.811 -10.203 1 98.25 84 ILE B C 1
ATOM 1774 O O . ILE B 1 84 ? 5.582 -3.539 -10.5 1 98.25 84 ILE B O 1
ATOM 1778 N N . PRO B 1 85 ? 7.746 -3.334 -10.906 1 97.75 85 PRO B N 1
ATOM 1779 C CA . PRO B 1 85 ? 7.523 -2.387 -12 1 97.75 85 PRO B CA 1
ATOM 1780 C C . PRO B 1 85 ? 6.852 -3.031 -13.211 1 97.75 85 PRO B C 1
ATOM 1782 O O . PRO B 1 85 ? 6.914 -4.254 -13.383 1 97.75 85 PRO B O 1
ATOM 1785 N N . PRO B 1 86 ? 6.227 -2.141 -14.047 1 97.62 86 PRO B N 1
ATOM 1786 C CA . PRO B 1 86 ? 5.668 -2.668 -15.297 1 97.62 86 PRO B CA 1
ATOM 1787 C C . PRO B 1 86 ? 6.688 -3.457 -16.109 1 97.62 86 PRO B C 1
ATOM 1789 O O . PRO B 1 86 ? 7.863 -3.088 -16.156 1 97.62 86 PRO B O 1
ATOM 1792 N N . GLY B 1 87 ? 6.246 -4.547 -16.719 1 96.81 87 GLY B N 1
ATOM 1793 C CA . GLY B 1 87 ? 7.09 -5.324 -17.609 1 96.81 87 GLY B CA 1
ATOM 1794 C C . GLY B 1 87 ? 7.863 -6.418 -16.891 1 96.81 87 GLY B C 1
ATOM 1795 O O . GLY B 1 87 ? 8.477 -7.273 -17.531 1 96.81 87 GLY B O 1
ATOM 1796 N N . THR B 1 88 ? 7.816 -6.465 -15.562 1 96.94 88 THR B N 1
ATOM 1797 C CA . THR B 1 88 ? 8.539 -7.469 -14.789 1 96.94 88 THR B CA 1
ATOM 1798 C C . THR B 1 88 ? 7.777 -8.789 -14.773 1 96.94 88 THR B C 1
ATOM 1800 O O . THR B 1 88 ? 6.609 -8.836 -14.375 1 96.94 88 THR B O 1
ATOM 1803 N N . GLU B 1 89 ? 8.383 -9.781 -15.289 1 97.5 89 GLU B N 1
ATOM 1804 C CA . GLU B 1 89 ? 7.816 -11.109 -15.07 1 97.5 89 GLU B CA 1
ATOM 1805 C C . GLU B 1 89 ? 7.91 -11.516 -13.602 1 97.5 89 GLU B C 1
ATOM 1807 O O . GLU B 1 89 ? 8.969 -11.367 -12.984 1 97.5 89 GLU B O 1
ATOM 1812 N N . HIS B 1 90 ? 6.777 -11.992 -13.023 1 98.25 90 HIS B N 1
ATOM 1813 C CA . HIS B 1 90 ? 6.836 -12.297 -11.594 1 98.25 90 HIS B CA 1
ATOM 1814 C C . HIS B 1 90 ? 5.844 -13.391 -11.219 1 98.25 90 HIS B C 1
ATOM 1816 O O . HIS B 1 90 ? 4.891 -13.648 -11.961 1 98.25 90 HIS B O 1
ATOM 1822 N N . ASN B 1 91 ? 6.137 -14.109 -10.188 1 98.62 91 ASN B N 1
ATOM 1823 C CA . ASN B 1 91 ? 5.293 -15.109 -9.539 1 98.62 91 ASN B CA 1
ATOM 1824 C C . ASN B 1 91 ? 5.438 -15.062 -8.016 1 98.62 91 ASN B C 1
ATOM 1826 O O . ASN B 1 91 ? 6.523 -14.805 -7.5 1 98.62 91 ASN B O 1
ATOM 1830 N N . ILE B 1 92 ? 4.324 -15.219 -7.332 1 98.81 92 ILE B N 1
ATOM 1831 C CA . ILE B 1 92 ? 4.309 -15.367 -5.883 1 98.81 92 ILE B CA 1
ATOM 1832 C C . ILE B 1 92 ? 3.922 -16.797 -5.516 1 98.81 92 ILE B C 1
ATOM 1834 O O . ILE B 1 92 ? 2.857 -17.281 -5.906 1 98.81 92 ILE B O 1
ATOM 1838 N N . ILE B 1 93 ? 4.777 -17.453 -4.746 1 98.81 93 ILE B N 1
ATOM 1839 C CA . ILE B 1 93 ? 4.613 -18.859 -4.406 1 98.81 93 ILE B CA 1
ATOM 1840 C C . ILE B 1 93 ? 4.516 -19.016 -2.891 1 98.81 93 ILE B C 1
ATOM 1842 O O . ILE B 1 93 ? 5.434 -18.625 -2.16 1 98.81 93 ILE B O 1
ATOM 1846 N N . ASN B 1 94 ? 3.367 -19.578 -2.391 1 98.88 94 ASN B N 1
ATOM 1847 C CA . ASN B 1 94 ? 3.27 -19.906 -0.974 1 98.88 94 ASN B CA 1
ATOM 1848 C C . ASN B 1 94 ? 4.297 -20.953 -0.573 1 98.88 94 ASN B C 1
ATOM 1850 O O . ASN B 1 94 ? 4.305 -22.062 -1.116 1 98.88 94 ASN B O 1
ATOM 1854 N N . ALA B 1 95 ? 5.098 -20.656 0.37 1 98.69 95 ALA B N 1
ATOM 1855 C CA . ALA B 1 95 ? 6.188 -21.547 0.754 1 98.69 95 ALA B CA 1
ATOM 1856 C C . ALA B 1 95 ? 5.688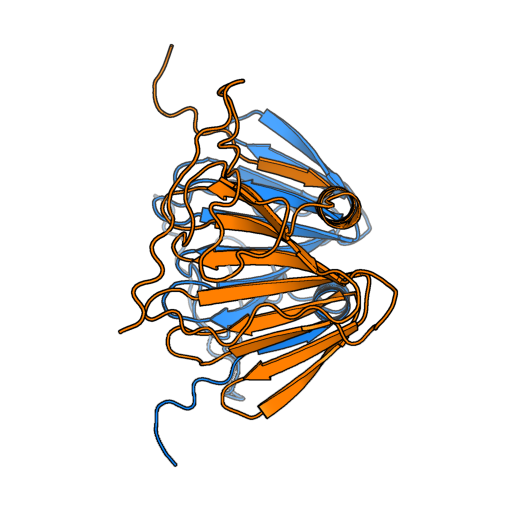 -22.688 1.643 1 98.69 95 ALA B C 1
ATOM 1858 O O . ALA B 1 95 ? 6.371 -23.703 1.82 1 98.69 95 ALA B O 1
ATOM 1859 N N . SER B 1 96 ? 4.523 -22.484 2.273 1 98.62 96 SER B N 1
ATOM 1860 C CA . SER B 1 96 ? 3.938 -23.531 3.121 1 98.62 96 SER B CA 1
ATOM 1861 C C . SER B 1 96 ? 3.068 -24.484 2.311 1 98.62 96 SER B C 1
ATOM 1863 O O . SER B 1 96 ? 2.34 -24.047 1.412 1 98.62 96 SER B O 1
ATOM 1865 N N . SER B 1 97 ? 3.133 -25.766 2.662 1 98.12 97 SER B N 1
ATOM 1866 C CA . SER B 1 97 ? 2.256 -26.75 2.035 1 98.12 97 SER B CA 1
ATOM 1867 C C . SER B 1 97 ? 0.931 -26.859 2.781 1 98.12 97 SER B C 1
ATOM 1869 O O . SER B 1 97 ? -0.02 -27.469 2.281 1 98.12 97 SER B O 1
ATOM 1871 N N . THR B 1 98 ? 0.808 -26.25 3.967 1 98.25 98 THR B N 1
ATOM 1872 C CA . THR B 1 98 ? -0.359 -26.531 4.797 1 98.25 98 THR B CA 1
ATOM 1873 C C . THR B 1 98 ? -1.044 -25.234 5.215 1 98.25 98 THR B C 1
ATOM 1875 O O . THR B 1 98 ? -2.254 -25.203 5.445 1 98.25 98 THR B O 1
ATOM 1878 N N . GLN B 1 99 ? -0.306 -24.125 5.375 1 98.62 99 GLN B N 1
ATOM 1879 C CA . GLN B 1 99 ? -0.869 -22.875 5.887 1 98.62 99 GLN B CA 1
ATOM 1880 C C . GLN B 1 99 ? -1.104 -21.875 4.758 1 98.62 99 GLN B C 1
ATOM 1882 O O . GLN B 1 99 ? -0.324 -21.812 3.805 1 98.62 99 GLN B O 1
ATOM 1887 N N . PRO B 1 100 ? -2.066 -21.094 4.848 1 98.88 100 PRO B N 1
ATOM 1888 C CA . PRO B 1 100 ? -2.305 -20.078 3.816 1 98.88 100 PRO B CA 1
ATOM 1889 C C . PRO B 1 100 ? -1.301 -18.938 3.877 1 98.88 100 PRO B C 1
ATOM 1891 O O . PRO B 1 100 ? -0.738 -18.656 4.941 1 98.88 100 PRO B O 1
ATOM 1894 N N . LEU B 1 101 ? -1.016 -18.391 2.713 1 98.94 101 LEU B N 1
ATOM 1895 C CA . LEU B 1 101 ? -0.34 -17.094 2.564 1 98.94 101 LEU B CA 1
ATOM 1896 C C . LEU B 1 101 ? -1.352 -15.969 2.441 1 98.94 101 LEU B C 1
ATOM 1898 O O . LEU B 1 101 ? -2.252 -16.016 1.602 1 98.94 101 LEU B O 1
ATOM 1902 N N . LYS B 1 102 ? -1.261 -14.938 3.367 1 98.94 102 LYS B N 1
ATOM 1903 C CA . LYS B 1 102 ? -2.141 -13.766 3.357 1 98.94 102 LYS B CA 1
ATOM 1904 C C . LYS B 1 102 ? -1.387 -12.516 2.92 1 98.94 102 LYS B C 1
ATOM 1906 O O . LYS B 1 102 ? -0.331 -12.195 3.471 1 98.94 102 LYS B O 1
ATOM 1911 N N . LEU B 1 103 ? -1.934 -11.875 1.92 1 98.94 103 LEU B N 1
ATOM 1912 C CA . LEU B 1 103 ? -1.292 -10.664 1.417 1 98.94 103 LEU B CA 1
ATOM 1913 C C . LEU B 1 103 ? -2.326 -9.688 0.866 1 98.94 103 LEU B C 1
ATOM 1915 O O . LEU B 1 103 ? -3.471 -10.07 0.607 1 98.94 103 LEU B O 1
ATOM 1919 N N . TYR B 1 104 ? -1.98 -8.406 0.789 1 98.94 104 TYR B N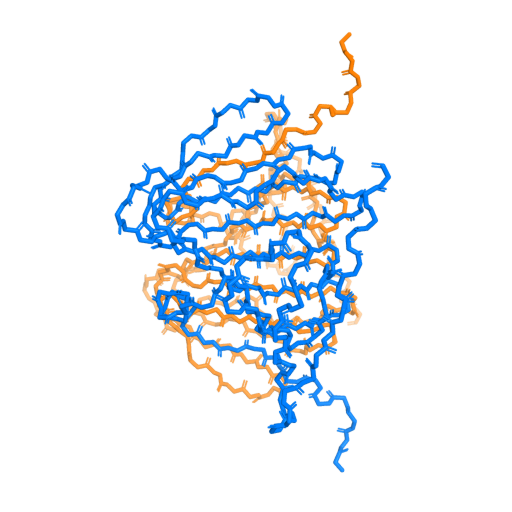 1
ATOM 1920 C CA . TYR B 1 104 ? -2.725 -7.477 -0.053 1 98.94 104 TYR B CA 1
ATOM 1921 C C . TYR B 1 104 ? -1.814 -6.84 -1.097 1 98.94 104 TYR B C 1
ATOM 1923 O O . TYR B 1 104 ? -0.59 -6.848 -0.949 1 98.94 104 TYR B O 1
ATOM 1931 N N . THR B 1 105 ? -2.395 -6.406 -2.119 1 98.94 105 THR B N 1
ATOM 1932 C CA . THR B 1 105 ? -1.655 -5.809 -3.225 1 98.94 105 THR B CA 1
ATOM 1933 C C . THR B 1 105 ? -2.348 -4.539 -3.713 1 98.94 105 THR B C 1
ATOM 1935 O O . THR B 1 105 ? -3.561 -4.387 -3.555 1 98.94 105 THR B O 1
ATOM 1938 N N . ILE B 1 106 ? -1.575 -3.609 -4.156 1 98.94 106 ILE B N 1
ATOM 1939 C CA . ILE B 1 106 ? -2.049 -2.381 -4.785 1 98.94 106 ILE B CA 1
ATOM 1940 C C . ILE B 1 106 ? -1.581 -2.33 -6.238 1 98.94 106 ILE B C 1
ATOM 1942 O O . ILE B 1 106 ? -0.379 -2.35 -6.512 1 98.94 106 ILE B O 1
ATOM 1946 N N . TYR B 1 107 ? -2.539 -2.283 -7.129 1 98.81 107 TYR B N 1
ATOM 1947 C CA . TYR B 1 107 ? -2.264 -2.125 -8.555 1 98.81 107 TYR B CA 1
ATOM 1948 C C . TYR B 1 107 ? -2.393 -0.667 -8.977 1 98.81 107 TYR B C 1
ATOM 1950 O O . TYR B 1 107 ? -3.371 0.001 -8.633 1 98.81 107 TYR B O 1
ATOM 1958 N N . SER B 1 108 ? -1.422 -0.144 -9.641 1 98.75 108 SER B N 1
ATOM 1959 C CA . SER B 1 108 ? -1.465 1.204 -10.195 1 98.75 108 SER B CA 1
ATOM 1960 C C . SER B 1 108 ? -1.052 1.209 -11.664 1 98.75 108 SER B C 1
ATOM 1962 O O . SER B 1 108 ? 0.138 1.135 -11.977 1 98.75 108 SER B O 1
ATOM 1964 N N . PRO B 1 109 ? -2.029 1.295 -12.664 1 98.38 109 PRO B N 1
ATOM 1965 C CA . PRO B 1 109 ? -3.48 1.448 -12.523 1 98.38 109 PRO B CA 1
ATOM 1966 C C . PRO B 1 109 ? -4.184 0.128 -12.219 1 98.38 109 PRO B C 1
ATOM 1968 O O . PRO B 1 109 ? -3.529 -0.908 -12.078 1 98.38 109 PRO B O 1
ATOM 1971 N N . PRO B 1 110 ? -5.555 0.16 -12.039 1 98.19 110 PRO B N 1
ATOM 1972 C CA . PRO B 1 110 ? -6.332 -1.03 -11.688 1 98.19 110 PRO B CA 1
ATOM 1973 C C . PRO B 1 110 ? -6.203 -2.146 -12.719 1 98.19 110 PRO B C 1
ATOM 1975 O O . PRO B 1 110 ? -6.062 -1.874 -13.914 1 98.19 110 PRO B O 1
ATOM 1978 N N . GLU B 1 111 ? -6.258 -3.377 -12.203 1 97.25 111 GLU B N 1
ATOM 1979 C CA . GLU B 1 111 ? -6.023 -4.535 -13.062 1 97.25 111 GLU B CA 1
ATOM 1980 C C . GLU B 1 111 ? -7.273 -5.406 -13.164 1 97.25 111 GLU B C 1
ATOM 1982 O O . GLU B 1 111 ? -7.426 -6.168 -14.125 1 97.25 111 GLU B O 1
ATOM 1987 N N . HIS B 1 112 ? -8.18 -5.418 -12.203 1 96.31 112 HIS B N 1
ATOM 1988 C CA . HIS B 1 112 ? -9.32 -6.32 -12.125 1 96.31 112 HIS B CA 1
ATOM 1989 C C . HIS B 1 112 ? -10.633 -5.543 -12.117 1 96.31 112 HIS B C 1
ATOM 1991 O O . HIS B 1 112 ? -10.641 -4.332 -11.875 1 96.31 112 HIS B O 1
ATOM 1997 N N . ALA B 1 113 ? -11.75 -6.258 -12.406 1 94.44 113 ALA B N 1
ATOM 1998 C CA . ALA B 1 113 ? -13.078 -5.645 -12.312 1 94.44 113 ALA B CA 1
ATOM 1999 C C . ALA B 1 113 ? -13.359 -5.172 -10.891 1 94.44 113 ALA B C 1
ATOM 2001 O O . ALA B 1 113 ? -12.961 -5.824 -9.922 1 94.44 113 ALA B O 1
ATOM 2002 N N . ASN B 1 114 ? -14.047 -4.055 -10.82 1 92.44 114 ASN B N 1
ATOM 2003 C CA . ASN B 1 114 ? -14.445 -3.551 -9.516 1 92.44 114 ASN B CA 1
ATOM 2004 C C . ASN B 1 114 ? -15.281 -4.574 -8.75 1 92.44 114 ASN B C 1
ATOM 2006 O O . ASN B 1 114 ? -16.125 -5.262 -9.344 1 92.44 114 ASN B O 1
ATOM 2010 N N . ASP B 1 115 ? -15.102 -4.75 -7.535 1 90.12 115 ASP B N 1
ATOM 2011 C CA . ASP B 1 115 ? -15.883 -5.559 -6.602 1 90.12 115 ASP B CA 1
ATOM 2012 C C . ASP B 1 115 ? -15.703 -7.047 -6.887 1 90.12 115 ASP B C 1
ATOM 2014 O O . ASP B 1 115 ? -16.469 -7.875 -6.383 1 90.12 115 ASP B O 1
ATOM 2018 N N . LEU B 1 116 ? -14.758 -7.414 -7.715 1 92.88 116 LEU B N 1
ATOM 2019 C CA . LEU B 1 116 ? -14.477 -8.812 -8.008 1 92.88 116 LEU B CA 1
ATOM 2020 C C . LEU B 1 116 ? -14.148 -9.578 -6.727 1 92.88 116 LEU B C 1
ATOM 2022 O O . LEU B 1 116 ? -13.398 -9.094 -5.883 1 92.88 116 LEU B O 1
ATOM 2026 N N . VAL B 1 117 ? -14.828 -10.688 -6.52 1 95.81 117 VAL B N 1
ATOM 2027 C CA . VAL B 1 117 ? -14.469 -11.672 -5.512 1 95.81 117 VAL B CA 1
ATOM 2028 C C . VAL B 1 117 ? -14.312 -13.047 -6.164 1 95.81 117 VAL B C 1
ATOM 2030 O O . VAL B 1 117 ? -15.289 -13.609 -6.68 1 95.81 117 VAL B O 1
ATOM 2033 N N . GLN B 1 118 ? -13.109 -13.492 -6.219 1 96.44 118 GLN B N 1
ATOM 2034 C CA . GLN B 1 118 ? -12.789 -14.836 -6.684 1 96.44 118 GLN B CA 1
ATOM 2035 C C . GLN B 1 118 ? -12.422 -15.75 -5.516 1 96.44 118 GLN B C 1
ATOM 2037 O O . GLN B 1 118 ? -11.359 -15.602 -4.91 1 96.44 118 GLN B O 1
ATOM 2042 N N . GLN B 1 119 ? -13.242 -16.688 -5.227 1 96.06 119 GLN B N 1
ATOM 2043 C CA . GLN B 1 119 ? -13.039 -17.531 -4.055 1 96.06 119 GLN B CA 1
ATOM 2044 C C . GLN B 1 119 ? -11.836 -18.453 -4.242 1 96.06 119 GLN B C 1
ATOM 2046 O O . GLN B 1 119 ? -11.07 -18.688 -3.299 1 96.06 119 GLN B O 1
ATOM 2051 N N . THR B 1 120 ? -11.695 -18.984 -5.5 1 95.31 120 THR B N 1
ATOM 2052 C CA . THR B 1 120 ? -10.609 -19.922 -5.781 1 95.31 120 THR B CA 1
ATOM 2053 C C . THR B 1 120 ? -9.789 -19.453 -6.98 1 95.31 120 THR B C 1
ATOM 2055 O O . THR B 1 120 ? -10.266 -18.656 -7.797 1 95.31 120 THR B O 1
ATOM 2058 N N . LYS B 1 121 ? -8.57 -19.844 -7.031 1 93.19 121 LYS B N 1
ATOM 2059 C CA . LYS B 1 121 ? -7.715 -19.562 -8.188 1 93.19 121 LYS B CA 1
ATOM 2060 C C . LYS B 1 121 ? -8.352 -20.062 -9.477 1 93.19 121 LYS B C 1
ATOM 2062 O O . LYS B 1 121 ? -8.836 -21.203 -9.539 1 93.19 121 LYS B O 1
ATOM 2067 N N . PRO B 1 122 ? -8.391 -19.172 -10.406 1 86.12 122 PRO B N 1
ATOM 2068 C CA . PRO B 1 122 ? -8.961 -19.625 -11.68 1 86.12 122 PRO B CA 1
ATOM 2069 C C . PRO B 1 122 ? -8.18 -20.781 -12.289 1 86.12 122 PRO B C 1
ATOM 2071 O O . PRO B 1 122 ? -6.949 -20.812 -12.227 1 86.12 122 PRO B O 1
ATOM 2074 N N . VAL B 1 123 ? -8.859 -21.859 -12.492 1 75.94 123 VAL B N 1
ATOM 2075 C CA . VAL B 1 123 ? -8.289 -23.016 -13.195 1 75.94 123 VAL B CA 1
ATOM 2076 C C . VAL B 1 123 ? -8.562 -22.891 -14.695 1 75.94 123 VAL B C 1
ATOM 2078 O O . VAL B 1 123 ? -9.656 -22.5 -15.102 1 75.94 123 VAL B O 1
ATOM 2081 N N . LYS B 1 124 ? -7.516 -22.938 -15.359 1 63.34 124 LYS B N 1
ATOM 2082 C CA . LYS B 1 124 ? -7.75 -22.922 -16.797 1 63.34 124 LYS B CA 1
ATOM 2083 C C . LYS B 1 124 ? -8.906 -23.844 -17.172 1 63.34 124 LYS B C 1
ATOM 2085 O O . LYS B 1 124 ? -8.938 -25 -16.781 1 63.34 124 LYS B O 1
ATOM 2090 N N . GLY B 1 125 ? -9.898 -23.344 -17.844 1 54.47 125 GLY B N 1
ATOM 2091 C CA . GLY B 1 125 ? -10.992 -24.125 -18.391 1 54.47 125 GLY B CA 1
ATOM 2092 C C . GLY B 1 125 ? -12.203 -24.188 -17.469 1 54.47 125 GLY B C 1
ATOM 2093 O O . GLY B 1 125 ? -13.266 -24.641 -17.875 1 54.47 125 GLY B O 1
ATOM 2094 N N . LYS B 1 126 ? -12.102 -23.875 -16.156 1 52.91 126 LYS B N 1
ATOM 2095 C CA . LYS B 1 126 ? -13.266 -23.953 -15.273 1 52.91 126 LYS B CA 1
ATOM 2096 C C . LYS B 1 126 ? -13.875 -22.562 -15.055 1 52.91 126 LYS B C 1
ATOM 2098 O O . LYS B 1 126 ? -13.141 -21.578 -14.914 1 52.91 126 LYS B O 1
ATOM 2103 N N . ILE B 1 127 ? -15.195 -22.344 -15.227 1 46.38 127 ILE B N 1
ATOM 2104 C CA . ILE B 1 127 ? -16.016 -21.156 -15.031 1 46.38 127 ILE B CA 1
ATOM 2105 C C . ILE B 1 127 ? -16.062 -20.797 -13.547 1 46.38 127 ILE B C 1
ATOM 2107 O O . ILE B 1 127 ? -16.484 -21.609 -12.719 1 46.38 127 ILE B O 1
ATOM 2111 N N . GLU B 1 128 ? -15.156 -20.062 -13.055 1 54.78 128 GLU B N 1
ATOM 2112 C CA . GLU B 1 128 ? -15.258 -19.75 -11.633 1 54.78 128 GLU B CA 1
ATOM 2113 C C . GLU B 1 128 ? -16.328 -18.703 -11.375 1 54.78 128 GLU B C 1
ATOM 2115 O O . GLU B 1 128 ? -16.547 -17.812 -12.195 1 54.78 128 GLU B O 1
ATOM 2120 N N . ALA B 1 129 ? -17.188 -18.969 -10.422 1 50.09 129 ALA B N 1
ATOM 2121 C CA . ALA B 1 129 ? -18.188 -18.047 -9.891 1 50.09 129 ALA B CA 1
ATOM 2122 C C . ALA B 1 129 ? -17.547 -16.75 -9.422 1 50.09 129 ALA B C 1
ATOM 2124 O O . ALA B 1 129 ? -16.641 -16.766 -8.594 1 50.09 129 ALA B O 1
ATOM 2125 N N . VAL B 1 130 ? -17.484 -15.773 -10.18 1 55.78 130 VAL B N 1
ATOM 2126 C CA . VAL B 1 130 ? -17.062 -14.438 -9.797 1 55.78 130 VAL B CA 1
ATOM 2127 C C . VAL B 1 130 ? -18.219 -13.68 -9.164 1 55.78 130 VAL B C 1
ATOM 2129 O O . VAL B 1 130 ? -19.312 -13.617 -9.734 1 55.78 130 VAL B O 1
ATOM 2132 N N . GLN B 1 131 ? -18.266 -13.57 -7.82 1 50.5 131 GLN B N 1
ATOM 2133 C CA . GLN B 1 131 ? -19.266 -12.695 -7.215 1 50.5 131 GLN B CA 1
ATOM 2134 C C . GLN B 1 131 ? -18.875 -11.227 -7.352 1 50.5 131 GLN B C 1
ATOM 2136 O O . GLN B 1 131 ? -17.75 -10.844 -7 1 50.5 131 GLN B O 1
ATOM 2141 N N . LEU B 1 132 ? -19.453 -10.578 -8.195 1 46.84 132 LEU B N 1
ATOM 2142 C CA . LEU B 1 132 ? -19.266 -9.133 -8.219 1 46.84 132 LEU B CA 1
ATOM 2143 C C . LEU B 1 132 ? -19.938 -8.477 -7.02 1 46.84 132 LEU B C 1
ATOM 2145 O O . LEU B 1 132 ? -21.031 -8.867 -6.629 1 46.84 132 LEU B O 1
ATOM 2149 N N . GLY B 1 133 ? -19.359 -7.984 -6.066 1 39.25 133 GLY B N 1
ATOM 2150 C CA . GLY B 1 133 ? -19.875 -7.277 -4.902 1 39.25 133 GLY B CA 1
ATOM 2151 C C . GLY B 1 133 ? -20.953 -6.273 -5.242 1 39.25 133 GLY B C 1
ATOM 2152 O O . GLY B 1 133 ? -20.891 -5.59 -6.266 1 39.25 133 GLY B O 1
ATOM 2153 N N . GLY B 1 134 ? -22.219 -6.23 -4.535 1 42.59 134 GLY B N 1
ATOM 2154 C CA . GLY B 1 134 ? -23.531 -5.59 -4.512 1 42.59 134 GLY B CA 1
ATOM 2155 C C . GLY B 1 134 ? -24.656 -6.492 -5 1 42.59 134 GLY B C 1
ATOM 2156 O O . GLY B 1 134 ? -25.812 -6.27 -4.68 1 42.59 134 GLY B O 1
ATOM 2157 N N . SER B 1 135 ? -24.5 -7.145 -6.215 1 41.97 135 SER B N 1
ATOM 2158 C CA . SER B 1 135 ? -25.641 -7.922 -6.695 1 41.97 135 SER B CA 1
ATOM 2159 C C . SER B 1 135 ? -25.656 -9.32 -6.086 1 41.97 135 SER B C 1
ATOM 2161 O O . SER B 1 135 ? -24.594 -9.922 -5.879 1 41.97 135 SER B O 1
ATOM 2163 N N . MET B 1 136 ? -26.781 -9.734 -5.273 1 42.41 136 MET B N 1
ATOM 2164 C CA . MET B 1 136 ? -27.078 -11.062 -4.734 1 42.41 136 MET B CA 1
ATOM 2165 C C . MET B 1 136 ? -26.828 -12.141 -5.781 1 42.41 136 MET B C 1
ATOM 2167 O O . MET B 1 136 ? -27.016 -13.328 -5.504 1 42.41 136 MET B O 1
ATOM 2171 N N . LYS B 1 137 ? -26.859 -11.773 -7.047 1 40.06 137 LYS B N 1
ATOM 2172 C CA . LYS B 1 137 ? -26.797 -12.891 -7.98 1 40.06 137 LYS B CA 1
ATOM 2173 C C . LYS B 1 137 ? -25.375 -13.156 -8.445 1 40.06 137 LYS B C 1
ATOM 2175 O O . LYS B 1 137 ? -24.688 -12.234 -8.898 1 40.06 137 LYS B O 1
ATOM 2180 N N . PRO B 1 138 ? -24.828 -14.297 -8.188 1 41.34 138 PRO B N 1
ATOM 2181 C CA . PRO B 1 138 ? -23.516 -14.672 -8.734 1 41.34 138 PRO B CA 1
ATOM 2182 C C . PRO B 1 138 ? -23.438 -14.484 -10.25 1 41.34 138 PRO B C 1
ATOM 2184 O O . PRO B 1 138 ? -24.375 -14.828 -10.969 1 41.34 138 PRO B O 1
ATOM 2187 N N . THR B 1 139 ? -22.75 -13.43 -10.703 1 44.12 139 THR B N 1
ATOM 2188 C CA . THR B 1 139 ? -22.578 -13.375 -12.156 1 44.12 139 THR B CA 1
ATOM 2189 C C . THR B 1 139 ? -21.422 -14.273 -12.594 1 44.12 139 THR B C 1
ATOM 2191 O O . THR B 1 139 ? -20.359 -14.281 -11.969 1 44.12 139 THR B O 1
ATOM 2194 N N . PHE B 1 140 ? -21.688 -15.234 -13.398 1 38.22 140 PHE B N 1
ATOM 2195 C CA . PHE B 1 140 ? -20.75 -16.141 -14.023 1 38.22 140 PHE B CA 1
ATOM 2196 C C . PHE B 1 140 ? -19.938 -15.43 -15.094 1 38.22 140 PHE B C 1
ATOM 2198 O O . PH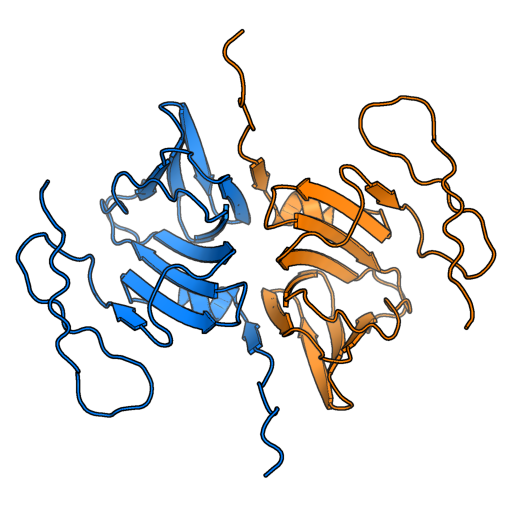E B 1 140 ? -20.5 -14.781 -15.984 1 38.22 140 PHE B O 1
ATOM 2205 N N . LYS B 1 141 ? -18.844 -14.891 -14.773 1 39.81 141 LYS B N 1
ATOM 2206 C CA . LYS B 1 141 ? -18.062 -14.414 -15.898 1 39.81 141 LYS B CA 1
ATOM 2207 C C . LYS B 1 141 ? -17.156 -15.523 -16.453 1 39.81 141 LYS B C 1
ATOM 2209 O O . LYS B 1 141 ? -16.422 -16.172 -15.695 1 39.81 141 LYS B O 1
ATOM 2214 N N . LEU B 1 142 ? -17.281 -15.844 -17.656 1 36.06 142 LEU B N 1
ATOM 2215 C CA . LEU B 1 142 ? -16.422 -16.688 -18.484 1 36.06 142 LEU B CA 1
ATOM 2216 C C . LEU B 1 142 ? -15.078 -16.016 -18.734 1 36.06 142 LEU B C 1
ATOM 2218 O O . LEU B 1 142 ? -15.023 -14.945 -19.344 1 36.06 142 LEU B O 1
ATOM 2222 N N . THR B 1 143 ? -14.266 -16.062 -17.859 1 38.19 143 THR B N 1
ATOM 2223 C CA . THR B 1 143 ? -12.945 -15.547 -18.203 1 38.19 143 THR B CA 1
ATOM 2224 C C . THR B 1 143 ? -12.242 -16.484 -19.188 1 38.19 143 THR B C 1
ATOM 2226 O O . THR B 1 143 ? -11.969 -17.641 -18.844 1 38.19 143 THR B O 1
ATOM 2229 N N . TYR B 1 144 ? -12.359 -16.234 -20.531 1 32.91 144 TYR B N 1
ATOM 2230 C CA . TYR B 1 144 ? -11.602 -16.922 -21.562 1 32.91 144 TYR B CA 1
ATOM 2231 C C . TYR B 1 144 ? -10.125 -16.562 -21.5 1 32.91 144 TYR B C 1
ATOM 2233 O O . TYR B 1 144 ? -9.758 -15.391 -21.656 1 32.91 144 TYR B O 1
ATOM 2241 N N . THR B 1 145 ? -9.445 -17.188 -20.719 1 38 145 THR B N 1
ATOM 2242 C CA . THR B 1 145 ? -8 -17.078 -20.875 1 38 145 THR B CA 1
ATOM 2243 C C . THR B 1 145 ? -7.574 -17.562 -22.266 1 38 145 THR B C 1
ATOM 2245 O O . THR B 1 145 ? -7.902 -18.672 -22.672 1 38 145 THR B O 1
ATOM 2248 N N . ARG B 1 146 ? -7.504 -16.625 -23.25 1 29.42 146 ARG B N 1
ATOM 2249 C CA . ARG B 1 146 ? -7.016 -16.953 -24.578 1 29.42 146 ARG B CA 1
ATOM 2250 C C . ARG B 1 146 ? -5.672 -17.672 -24.516 1 29.42 146 ARG B C 1
ATOM 2252 O O . ARG B 1 146 ? -4.703 -17.141 -23.969 1 29.42 146 ARG B O 1
ATOM 2259 N N . SER B 1 147 ? -5.695 -18.938 -24.438 1 33.19 147 SER B N 1
ATOM 2260 C CA . SER B 1 147 ? -4.551 -19.734 -24.859 1 33.19 147 SER B CA 1
ATOM 2261 C C . SER B 1 147 ? -4.012 -19.266 -26.203 1 33.19 147 SER B C 1
ATOM 2263 O O . SER B 1 147 ? -4.707 -19.344 -27.219 1 33.19 147 SER B O 1
ATOM 2265 N N . GLY B 1 148 ? -3.496 -17.984 -26.328 1 26.08 148 GLY B N 1
ATOM 2266 C CA . GLY B 1 148 ? -2.674 -18.016 -27.531 1 26.08 148 GLY B CA 1
ATOM 2267 C C . GLY B 1 148 ? -1.562 -19.047 -27.469 1 26.08 148 GLY B C 1
ATOM 2268 O O . GLY B 1 148 ? -1.207 -19.516 -26.391 1 26.08 148 GLY B O 1
#

Nearest PDB structures (foldseek):
  5fq0-assembly1_A  TM=9.420E-01  e=1.340E-07  Halomonas sp.
  6o2d-assembly1_A  TM=9.426E-01  e=2.434E-07  Schizosaccharomyces pombe
  6o2d-assembly1_B  TM=9.150E-01  e=1.494E-07  Schizosaccharomyces pombe
  5fpz-assembly1_A-2  TM=8.839E-01  e=4.929E-07  Yersinia enterocolitica subsp. enterocolitica 8081
  7x85-assembly2_C  TM=8.196E-01  e=3.024E-07  Gallus gallus

InterPro domains:
  IPR011051 RmlC-like cupin domain superfamily [SSF51182] (16-123)
  IPR013096 Cupin 2, conserved barrel [PF07883] (37-107)
  IPR014710 RmlC-like jelly roll fold [G3DSA:2.60.120.10] (12-129)
  IPR052538 Flavonoid dioxygenase-like [PTHR43346] (17-124)